Protein AF-A0AAE0EXS0-F1 (afdb_monomer)

Organism: NCBI:txid36881

pLDDT: mean 72.07, std 22.0, range [27.58, 97.06]

Sequence (338 aa):
TSVGGHVWQKWMKERCGPLKAYHGGTPQKLECPGVDWPQEPYLRIHRGGSSQTADEDVVVALSKLIGTRTVAFVGDSVTNQLYMSLFMALYRSNHLLMELADHQLQLSPLLANDTTHAVKRLKALRSGSEVESLTPCCPIITADGGILMFIGSMKYNASKWDQFLAKQPFDVLVVNYGLHYERDVNYQLLMGSLIHKLDSHVTNHSGRLAIVRETTAQHFYTFDLSGDYEKRVKLDFDHKTCACVELGNATVHNTRNCALNEVLDQAMAVQLWPVYRMTANRYNLHCGRKVGKQSKQVGCDCSHWCYIPTFWDVWFVGLRRAIMSAEARLPTSKGLLA

Radius of gyration: 22.66 Å; Cα contacts (8 Å, |Δi|>4): 444; chains: 1; bounding box: 48×49×82 Å

Nearest PDB structures (foldseek):
  6aqy-assembly1_A  TM=4.770E-01  e=1.447E-01  Naegleria fowleri
  6el3-assembly3_B  TM=4.265E-01  e=2.206E-01  Ar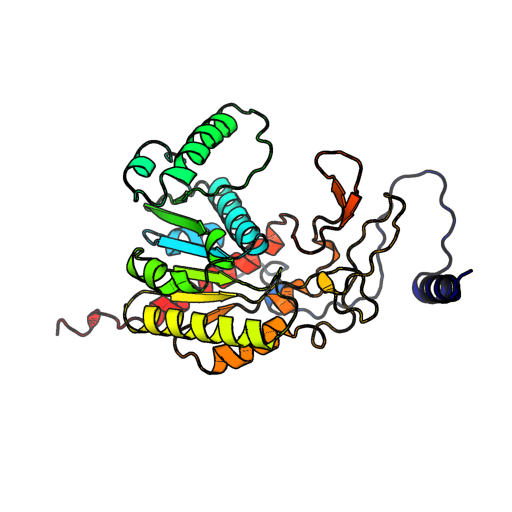abidopsis thaliana
  8f25-assembly1_A  TM=5.246E-01  e=9.937E-01  Aquifex aeolicus
  1c2y-assembly1_A  TM=4.413E-01  e=5.780E-01  Spinacia oleracea
  2v6g-assembly1_A  TM=4.530E-01  e=2.765E+00  Digitalis lanata

Foldseek 3Di:
DDPVVVVVVVVCCVPVNDDDDDDDDDDDDPDDPDDPDPPDPLQVPPPDDPDDPDPPQLLVLLLVLLQQFEEEQEEAVQSLVLLVLSVVSCVVVVFFDLPQQPVQVPPDPVCVVLVVVVNVQSVCVVVVHPDDDPRRQGWTQTNNGGIYGYHHPVLVPLVCLVVVLVPDDHLEYEYEYDLPDDDFPVLLVSLLSVLVSQLCSPVVDANHAAEYEAQAQFFADAPQLLNRPVRHPPPPPPLPDFFGHARDDLVPNRNSVVSNVVSCVVGDGYHYHYRHVVRRRPQVQFPGWDQDPVRPDTDTDRRHGDNDSSSSSSVSVSVSVSSVVSVVPGPPPVPVPD

Solvent-accessible surface area (backbone atoms only — not comparable to full-atom values): 20232 Å² total; per-residue (Å²): 136,71,76,68,60,58,56,55,53,49,55,47,44,75,74,72,46,82,82,73,86,80,78,89,77,82,91,73,82,87,76,80,87,82,77,81,70,80,82,52,79,86,64,56,83,80,66,84,74,99,81,70,78,84,75,63,54,61,57,60,53,36,51,60,73,40,22,71,37,34,38,37,38,36,13,48,72,60,49,46,48,52,54,50,50,51,51,54,48,30,51,76,68,70,42,47,47,83,76,62,68,76,66,59,80,72,59,53,83,88,43,54,79,44,42,62,59,38,51,61,45,54,54,34,60,75,69,72,47,88,72,86,74,93,72,73,65,37,73,42,42,34,68,62,63,7,35,41,35,49,41,60,70,55,73,80,37,76,88,47,48,66,63,50,62,74,75,46,89,56,33,31,38,42,34,34,78,50,95,88,62,92,63,60,71,68,50,35,53,50,48,40,55,48,49,54,53,44,24,52,52,29,72,77,31,86,84,37,40,34,32,43,37,46,50,65,46,37,11,27,51,29,95,82,29,46,5,42,75,88,60,34,61,84,68,89,56,69,79,76,75,57,68,42,34,75,43,68,58,67,85,80,51,43,63,68,51,51,43,48,49,68,44,47,76,76,48,89,64,51,39,78,41,86,42,28,76,78,36,37,85,40,33,86,48,33,58,22,65,37,80,41,100,75,80,78,53,63,45,66,34,32,67,44,70,52,95,45,69,80,67,50,49,59,51,48,49,51,55,40,50,57,53,53,60,49,59,73,69,52,81,70,74,85,73,80,83,120

Structure (mmCIF, N/CA/C/O backbone):
data_AF-A0AAE0EXS0-F1
#
_entry.id   AF-A0AAE0EXS0-F1
#
loop_
_atom_site.group_PDB
_atom_site.id
_atom_site.type_symbol
_atom_site.label_atom_id
_atom_site.label_alt_id
_atom_site.label_comp_id
_atom_site.label_asym_id
_atom_site.label_entity_id
_atom_site.label_seq_id
_atom_site.pdbx_PDB_ins_code
_atom_site.Cartn_x
_atom_site.Cartn_y
_atom_site.Cartn_z
_atom_site.occupancy
_atom_site.B_iso_or_equiv
_atom_site.auth_seq_id
_atom_site.auth_comp_id
_atom_site.auth_asym_id
_atom_site.auth_atom_id
_atom_site.pdbx_PDB_model_num
ATOM 1 N N . THR A 1 1 ? 24.019 3.661 -36.610 1.00 35.16 1 THR A N 1
ATOM 2 C CA . THR A 1 1 ? 22.870 2.860 -37.090 1.00 35.16 1 THR A CA 1
ATOM 3 C C . THR A 1 1 ? 22.984 1.459 -36.508 1.00 35.16 1 THR A C 1
ATOM 5 O O . THR A 1 1 ? 24.085 0.967 -36.321 1.00 35.16 1 THR A O 1
ATOM 8 N N . SER A 1 2 ? 21.875 0.919 -36.010 1.00 34.84 2 SER A N 1
ATOM 9 C CA . SER A 1 2 ? 21.793 0.166 -34.748 1.00 34.84 2 SER A CA 1
ATOM 10 C C . SER A 1 2 ? 22.063 -1.344 -34.825 1.00 34.84 2 SER A C 1
ATOM 12 O O . SER A 1 2 ? 21.317 -2.069 -35.477 1.00 34.84 2 SER A O 1
ATOM 14 N N . VAL A 1 3 ? 22.999 -1.829 -34.002 1.00 34.38 3 VAL A N 1
ATOM 15 C CA . VAL A 1 3 ? 23.188 -3.263 -33.693 1.00 34.38 3 VAL A CA 1
ATOM 16 C C . VAL A 1 3 ? 22.031 -3.817 -32.832 1.00 34.38 3 VAL A C 1
ATOM 18 O O . VAL A 1 3 ? 21.689 -4.992 -32.924 1.00 34.38 3 VAL A O 1
ATOM 21 N N . GLY A 1 4 ? 21.341 -2.961 -32.062 1.00 29.84 4 GLY A N 1
ATOM 22 C CA . GLY A 1 4 ? 20.228 -3.360 -31.182 1.00 29.84 4 GLY A CA 1
ATOM 23 C C . GLY A 1 4 ? 18.914 -3.728 -31.891 1.00 29.84 4 GLY A C 1
ATOM 24 O O . GLY A 1 4 ? 18.138 -4.521 -31.364 1.00 29.84 4 GLY A O 1
ATOM 25 N N . GLY A 1 5 ? 18.675 -3.221 -33.106 1.00 30.34 5 GLY A N 1
ATOM 26 C CA . GLY A 1 5 ? 17.448 -3.517 -33.861 1.00 30.34 5 GLY A CA 1
ATOM 27 C C . GLY A 1 5 ? 17.392 -4.953 -34.398 1.00 30.34 5 GLY A C 1
ATOM 28 O O . GLY A 1 5 ? 16.320 -5.553 -34.458 1.00 30.34 5 GLY A O 1
ATOM 29 N N . HIS A 1 6 ? 18.546 -5.540 -34.734 1.00 38.28 6 HIS A N 1
ATOM 30 C CA . HIS A 1 6 ? 18.617 -6.898 -35.283 1.00 38.28 6 HIS A CA 1
ATOM 31 C C . HIS A 1 6 ? 18.459 -7.994 -34.225 1.00 38.28 6 HIS A C 1
ATOM 33 O O . HIS A 1 6 ? 17.899 -9.045 -34.531 1.00 38.28 6 HIS A O 1
ATOM 39 N N . VAL A 1 7 ? 18.869 -7.748 -32.976 1.00 41.91 7 VAL A N 1
ATOM 40 C CA . VAL A 1 7 ? 18.693 -8.715 -31.877 1.00 41.91 7 VAL A CA 1
ATOM 41 C C . VAL A 1 7 ? 17.215 -8.841 -31.493 1.00 41.91 7 VAL A C 1
ATOM 43 O O . VAL A 1 7 ? 16.712 -9.953 -31.350 1.00 41.91 7 VAL A O 1
ATOM 46 N N . TRP A 1 8 ? 16.489 -7.719 -31.429 1.00 38.53 8 TRP A N 1
ATOM 47 C CA . TRP A 1 8 ? 15.053 -7.709 -31.126 1.00 38.53 8 TRP A CA 1
ATOM 48 C C . TRP A 1 8 ? 14.212 -8.369 -32.233 1.00 38.53 8 TRP A C 1
ATOM 50 O O . TRP A 1 8 ? 13.340 -9.191 -31.952 1.00 38.53 8 TRP A O 1
ATOM 60 N N . GLN A 1 9 ? 14.514 -8.080 -33.505 1.00 40.75 9 GLN A N 1
ATOM 61 C CA . GLN A 1 9 ? 13.826 -8.704 -34.643 1.00 40.75 9 GLN A CA 1
ATOM 62 C C . GLN A 1 9 ? 14.087 -10.213 -34.733 1.00 40.75 9 GLN A C 1
ATOM 64 O O . GLN A 1 9 ? 13.173 -10.967 -35.066 1.00 40.75 9 GLN A O 1
ATOM 69 N N . LYS A 1 10 ? 15.307 -10.665 -34.410 1.00 45.00 10 LYS A N 1
ATOM 70 C CA . LYS A 1 10 ? 15.656 -12.091 -34.361 1.00 45.00 10 LYS A CA 1
ATOM 71 C C . LYS A 1 10 ? 14.908 -12.811 -33.232 1.00 45.00 10 LYS A C 1
ATOM 73 O O . LYS A 1 10 ? 14.281 -13.834 -33.491 1.00 45.00 10 LYS A O 1
ATOM 78 N N . TRP A 1 11 ? 14.867 -12.218 -32.035 1.00 51.81 11 TRP A N 1
ATOM 79 C CA . TRP A 1 11 ? 14.145 -12.758 -30.875 1.00 51.81 11 TRP A CA 1
ATOM 80 C C . TRP A 1 11 ? 12.630 -12.898 -31.127 1.00 51.81 11 TRP A C 1
ATOM 82 O O . TRP A 1 11 ? 12.049 -13.944 -30.843 1.00 51.81 11 TRP A O 1
ATOM 92 N N . MET A 1 12 ? 11.999 -11.893 -31.751 1.00 39.38 12 MET A N 1
ATOM 93 C CA . MET A 1 12 ? 10.575 -11.940 -32.129 1.00 39.38 12 MET A CA 1
ATOM 94 C C . MET A 1 12 ? 10.276 -13.018 -33.185 1.00 39.38 12 MET A C 1
ATOM 96 O O . MET A 1 12 ? 9.261 -13.707 -33.098 1.00 39.38 12 MET A O 1
ATOM 100 N N . LYS A 1 13 ? 11.159 -13.190 -34.177 1.00 41.78 13 LYS A N 1
ATOM 101 C CA . LYS A 1 13 ? 10.966 -14.141 -35.285 1.00 41.78 13 LYS A CA 1
ATOM 102 C C . LYS A 1 13 ? 11.128 -15.601 -34.846 1.00 41.78 13 LYS A C 1
ATOM 104 O O . LYS A 1 13 ? 10.460 -16.470 -35.399 1.00 41.78 13 LYS A O 1
ATOM 109 N N . GLU A 1 14 ? 11.986 -15.857 -33.858 1.00 46.66 14 GLU A N 1
ATOM 110 C CA . GLU A 1 14 ? 12.269 -17.198 -33.328 1.00 46.66 14 GLU A CA 1
ATOM 111 C C . GLU A 1 14 ? 11.195 -17.707 -32.354 1.00 46.66 14 GLU A C 1
ATOM 113 O O . GLU A 1 14 ? 10.962 -18.912 -32.303 1.00 46.66 14 GLU A O 1
ATOM 118 N N . ARG A 1 15 ? 10.510 -16.822 -31.610 1.00 44.00 15 ARG A N 1
ATOM 119 C CA . ARG A 1 15 ? 9.493 -17.231 -30.618 1.00 44.00 15 ARG A CA 1
ATOM 120 C C . ARG A 1 15 ? 8.040 -17.042 -31.039 1.00 44.00 15 ARG A C 1
ATOM 122 O O . ARG A 1 15 ? 7.189 -17.779 -30.553 1.00 44.00 15 ARG A O 1
ATOM 129 N N . CYS A 1 16 ? 7.750 -16.096 -31.930 1.00 36.62 16 CYS A N 1
ATOM 130 C CA . CYS A 1 16 ? 6.368 -15.749 -32.286 1.00 36.62 16 CYS A CA 1
ATOM 131 C C . CYS A 1 16 ? 5.990 -16.127 -33.730 1.00 36.62 16 CYS A C 1
ATOM 133 O O . CYS A 1 16 ? 4.860 -15.885 -34.149 1.00 36.62 16 CYS A O 1
ATOM 135 N N . GLY A 1 17 ? 6.915 -16.725 -34.493 1.00 37.75 17 GLY A N 1
ATOM 136 C CA . GLY A 1 17 ? 6.735 -17.014 -35.919 1.00 37.75 17 GLY A CA 1
ATOM 137 C C . GLY A 1 17 ? 6.720 -15.750 -36.800 1.00 37.75 17 GLY A C 1
ATOM 138 O O . GLY A 1 17 ? 6.735 -14.623 -36.299 1.00 37.75 17 GLY A O 1
ATOM 139 N N . PRO A 1 18 ? 6.741 -15.891 -38.141 1.00 35.59 18 PRO A N 1
ATOM 140 C CA . PRO A 1 18 ? 6.731 -14.744 -39.042 1.00 35.59 18 PRO A CA 1
ATOM 141 C C . PRO A 1 18 ? 5.404 -13.978 -38.940 1.00 35.59 18 PRO A C 1
ATOM 143 O O . PRO A 1 18 ? 4.336 -14.526 -39.211 1.00 35.59 18 PRO A O 1
ATOM 146 N N . LEU A 1 19 ? 5.484 -12.686 -38.606 1.00 35.03 19 LEU A N 1
ATOM 147 C CA . LEU A 1 19 ? 4.365 -11.748 -38.696 1.00 35.03 19 LEU A CA 1
ATOM 148 C C . LEU A 1 19 ? 3.861 -11.708 -40.145 1.00 35.03 19 LEU A C 1
ATOM 150 O O . LEU A 1 19 ? 4.506 -11.127 -41.020 1.00 35.03 19 LEU A O 1
ATOM 154 N N . LYS A 1 20 ? 2.701 -12.314 -40.414 1.00 31.86 20 LYS A N 1
ATOM 155 C CA . LYS A 1 20 ? 1.955 -12.019 -41.639 1.00 31.86 20 LYS A CA 1
ATOM 156 C C . LYS A 1 20 ? 1.461 -10.579 -41.538 1.00 31.86 20 LYS A C 1
ATOM 158 O O . LYS A 1 20 ? 0.762 -10.233 -40.589 1.00 31.86 20 LYS A O 1
ATOM 163 N N . ALA A 1 21 ? 1.827 -9.746 -42.509 1.00 32.12 21 ALA A N 1
ATOM 164 C CA . ALA A 1 21 ? 1.235 -8.426 -42.669 1.00 32.12 21 ALA A CA 1
ATOM 165 C C . ALA A 1 21 ? -0.284 -8.591 -42.836 1.00 32.12 21 ALA A C 1
ATOM 167 O O . ALA A 1 21 ? -0.733 -9.237 -43.781 1.00 32.12 21 ALA A O 1
ATOM 168 N N . TYR A 1 22 ? -1.062 -8.059 -41.892 1.00 29.53 22 TYR A N 1
ATOM 169 C CA . TYR A 1 22 ? -2.519 -8.143 -41.912 1.00 29.53 22 TYR A CA 1
ATOM 170 C C . TYR A 1 22 ? -3.114 -6.802 -42.341 1.00 29.53 22 TYR A C 1
ATOM 172 O O . TYR A 1 22 ? -3.026 -5.802 -41.629 1.00 29.53 22 TYR A O 1
ATOM 180 N N . HIS A 1 23 ? -3.733 -6.810 -43.519 1.00 32.12 23 HIS A N 1
ATOM 181 C CA . HIS A 1 23 ? -4.700 -5.813 -43.958 1.00 32.12 23 HIS A CA 1
ATOM 182 C C . HIS A 1 23 ? -6.102 -6.281 -43.546 1.00 32.12 23 HIS A C 1
ATOM 184 O O . HIS A 1 23 ? -6.502 -7.376 -43.919 1.00 32.12 23 HIS A O 1
ATOM 190 N N . GLY A 1 24 ? -6.831 -5.435 -42.809 1.00 36.09 24 GLY A N 1
ATOM 191 C CA . GLY A 1 24 ? -8.299 -5.407 -42.736 1.00 36.09 24 GLY A CA 1
ATOM 192 C C . GLY A 1 24 ? -9.026 -6.661 -42.228 1.00 36.09 24 GLY A C 1
ATOM 193 O O . GLY A 1 24 ? -9.262 -7.598 -42.979 1.00 36.09 24 GLY A O 1
ATOM 194 N N . GLY A 1 25 ? -9.512 -6.620 -40.984 1.00 32.62 25 GLY A N 1
ATOM 195 C CA . GLY A 1 25 ? -10.521 -7.558 -40.473 1.00 32.62 25 GLY A CA 1
ATOM 196 C C . GLY A 1 25 ? -10.401 -7.793 -38.968 1.00 32.62 25 GLY A C 1
ATOM 197 O O . GLY A 1 25 ? -9.297 -7.952 -38.468 1.00 32.62 25 GLY A O 1
ATOM 198 N N . THR A 1 26 ? -11.541 -7.756 -38.272 1.00 32.66 26 THR A N 1
ATOM 199 C CA . THR A 1 26 ? -11.813 -7.956 -36.827 1.00 32.66 26 THR A CA 1
ATOM 200 C C . THR A 1 26 ? -10.738 -8.675 -35.987 1.00 32.66 26 THR A C 1
ATOM 202 O O . THR A 1 26 ? -10.224 -9.706 -36.418 1.00 32.66 26 THR A O 1
ATOM 205 N N . PRO A 1 27 ? -10.455 -8.217 -34.746 1.00 31.72 27 PRO A N 1
ATOM 206 C CA . PRO A 1 27 ? -9.400 -8.795 -33.921 1.00 31.72 27 PRO A CA 1
ATOM 207 C C . PRO A 1 27 ? -9.773 -10.216 -33.487 1.00 31.72 27 PRO A C 1
ATOM 209 O O . PRO A 1 27 ? -10.635 -10.414 -32.631 1.00 31.72 27 PRO A O 1
ATOM 212 N N . GLN A 1 28 ? -9.107 -11.215 -34.067 1.00 31.33 28 GLN A N 1
ATOM 213 C CA . GLN A 1 28 ? -9.069 -12.548 -33.483 1.00 31.33 28 GLN A CA 1
ATOM 214 C C . GLN A 1 28 ? -8.146 -12.536 -32.263 1.00 31.33 28 GLN A C 1
ATOM 216 O O . GLN A 1 28 ? -7.050 -11.976 -32.271 1.00 31.33 28 GLN A O 1
ATOM 221 N N . LYS A 1 29 ? -8.647 -13.152 -31.196 1.00 31.25 29 LYS A N 1
ATOM 222 C CA . LYS A 1 29 ? -7.976 -13.386 -29.923 1.00 31.25 29 LYS A CA 1
ATOM 223 C C . LYS A 1 29 ? -6.644 -14.104 -30.187 1.00 31.25 29 LYS A C 1
ATOM 225 O O . LYS A 1 29 ? -6.641 -15.217 -30.701 1.00 31.25 29 LYS A O 1
ATOM 230 N N . LEU A 1 30 ? -5.523 -13.462 -29.856 1.00 27.61 30 LEU A N 1
ATOM 231 C CA . LEU A 1 30 ? -4.214 -14.116 -29.806 1.00 27.61 30 LEU A CA 1
ATOM 232 C C . LEU A 1 30 ? -4.228 -15.086 -28.621 1.00 27.61 30 LEU A C 1
ATOM 234 O O . LEU A 1 30 ? -4.078 -14.679 -27.471 1.00 27.61 30 LEU A O 1
ATOM 238 N N . GLU A 1 31 ? -4.473 -16.361 -28.896 1.00 27.86 31 GLU A N 1
ATOM 239 C CA . GLU A 1 31 ? -4.239 -17.432 -27.935 1.00 27.86 31 GLU A CA 1
ATOM 240 C C . GLU A 1 31 ? -2.778 -17.863 -28.070 1.00 27.86 31 GLU A C 1
ATOM 242 O O . GLU A 1 31 ? -2.357 -18.301 -29.137 1.00 27.86 31 GLU A O 1
ATOM 247 N N . CYS A 1 32 ? -1.994 -17.694 -27.002 1.00 29.19 32 CYS A N 1
ATOM 248 C CA . CYS A 1 32 ? -0.676 -18.310 -26.868 1.00 29.19 32 CYS A CA 1
ATOM 249 C C . CYS A 1 32 ? -0.880 -19.739 -26.336 1.00 29.19 32 CYS A C 1
ATOM 251 O O . CYS A 1 32 ? -1.197 -19.886 -25.151 1.00 29.19 32 CYS A O 1
ATOM 253 N N . PRO A 1 33 ? -0.722 -20.796 -27.151 1.00 27.58 33 PRO A N 1
ATOM 254 C CA . PRO A 1 33 ? -0.828 -22.160 -26.664 1.00 27.58 33 PRO A CA 1
ATOM 255 C C . PRO A 1 33 ? 0.512 -22.558 -26.033 1.00 27.58 33 PRO A C 1
ATOM 257 O O . PRO A 1 33 ? 1.536 -22.556 -26.713 1.00 27.58 33 PRO A O 1
ATOM 260 N N . GLY A 1 34 ? 0.516 -22.885 -24.735 1.00 28.95 34 GLY A N 1
ATOM 261 C CA . GLY A 1 34 ? 1.668 -23.537 -24.091 1.00 28.95 34 GLY A CA 1
ATOM 262 C C . GLY A 1 34 ? 2.183 -22.954 -22.773 1.00 28.95 34 GLY A C 1
ATOM 263 O O . GLY A 1 34 ? 3.234 -23.392 -22.318 1.00 28.95 34 GLY A O 1
ATOM 264 N N . VAL A 1 35 ? 1.488 -22.008 -22.130 1.00 28.80 35 VAL A N 1
ATOM 265 C CA . VAL A 1 35 ? 1.802 -21.646 -20.735 1.00 28.80 35 VAL A CA 1
ATOM 266 C C . VAL A 1 35 ? 0.887 -22.439 -19.810 1.00 28.80 35 VAL A C 1
ATOM 268 O O . VAL A 1 35 ? -0.246 -22.035 -19.545 1.00 28.80 35 VAL A O 1
ATOM 271 N N . ASP A 1 36 ? 1.385 -23.573 -19.320 1.00 27.94 36 ASP A N 1
ATOM 272 C CA . ASP A 1 36 ? 0.832 -24.190 -18.120 1.00 27.94 36 ASP A CA 1
ATOM 273 C C . ASP A 1 36 ? 1.090 -23.240 -16.950 1.00 27.94 36 ASP A C 1
ATOM 275 O O . ASP A 1 36 ? 2.209 -23.078 -16.462 1.00 27.94 36 ASP A O 1
ATOM 279 N N . TRP A 1 37 ? 0.032 -22.543 -16.544 1.00 33.09 37 TRP A N 1
ATOM 280 C CA . TRP A 1 37 ? 0.036 -21.671 -15.383 1.00 33.09 37 TRP A CA 1
ATOM 281 C C . TRP A 1 37 ? 0.420 -22.499 -14.151 1.00 33.09 37 TRP A C 1
ATOM 283 O O . TRP A 1 37 ? -0.300 -23.456 -13.841 1.00 33.09 37 TRP A O 1
ATOM 293 N N . PRO A 1 38 ? 1.476 -22.147 -13.392 1.00 30.70 38 PRO A N 1
ATOM 294 C CA . PRO A 1 38 ? 1.608 -22.681 -12.050 1.00 30.70 38 PRO A CA 1
ATOM 295 C C . PRO A 1 38 ? 0.341 -22.267 -11.305 1.00 30.70 38 PRO A C 1
ATOM 297 O O . PRO A 1 38 ? 0.030 -21.081 -11.177 1.00 30.70 38 PRO A O 1
ATOM 300 N N . GLN A 1 39 ? -0.455 -23.255 -10.905 1.00 34.31 39 GLN A N 1
ATOM 301 C CA . GLN A 1 39 ? -1.683 -23.011 -10.172 1.00 34.31 39 GLN A CA 1
ATOM 302 C C . GLN A 1 39 ? -1.315 -22.484 -8.786 1.00 34.31 39 GLN A C 1
ATOM 304 O O . GLN A 1 39 ? -1.130 -23.251 -7.846 1.00 34.31 39 GLN A O 1
ATOM 309 N N . GLU A 1 40 ? -1.162 -21.165 -8.673 1.00 41.47 40 GLU A N 1
ATOM 310 C CA . GLU A 1 40 ? -0.934 -20.521 -7.390 1.00 41.47 40 GLU A CA 1
ATOM 311 C C . GLU A 1 40 ? -2.149 -20.763 -6.478 1.00 41.47 40 GLU A C 1
ATOM 313 O O . GLU A 1 40 ? -3.287 -20.479 -6.878 1.00 41.47 40 GLU A O 1
ATOM 318 N N . PRO A 1 41 ? -1.941 -21.231 -5.232 1.00 44.56 41 PRO A N 1
ATOM 319 C CA . PRO A 1 41 ? -3.021 -21.463 -4.270 1.00 44.56 41 PRO A CA 1
ATOM 320 C C . PRO A 1 41 ? -3.904 -20.229 -4.027 1.00 44.56 41 PRO A C 1
ATOM 322 O O . PRO A 1 41 ? -5.080 -20.365 -3.706 1.00 44.56 41 PRO A O 1
ATOM 325 N N . TYR A 1 42 ? -3.359 -19.023 -4.225 1.00 38.81 42 TYR A N 1
ATOM 326 C CA . TYR A 1 42 ? -4.046 -17.752 -3.984 1.00 38.81 42 TYR A CA 1
ATOM 327 C C . TYR A 1 42 ? -5.168 -17.434 -4.984 1.00 38.81 42 TYR A C 1
ATOM 329 O O . TYR A 1 42 ? -6.075 -16.683 -4.642 1.00 38.81 42 TYR A O 1
ATOM 337 N N . LEU A 1 43 ? -5.149 -18.012 -6.192 1.00 40.44 43 LEU A N 1
ATOM 338 C CA . LEU A 1 43 ? -6.144 -17.734 -7.242 1.00 40.44 43 LEU A CA 1
ATOM 339 C C . LEU A 1 43 ? -7.149 -18.871 -7.463 1.00 40.44 43 LEU A C 1
ATOM 341 O O . LEU A 1 43 ? -8.139 -18.677 -8.171 1.00 40.44 43 LEU A O 1
ATOM 345 N N . ARG A 1 44 ? -6.952 -20.036 -6.827 1.00 42.66 44 ARG A N 1
ATOM 346 C CA . ARG A 1 44 ? -7.943 -21.128 -6.848 1.00 42.66 44 ARG A CA 1
ATOM 347 C C . ARG A 1 44 ? -9.242 -20.793 -6.112 1.00 42.66 44 ARG A C 1
ATOM 349 O O . ARG A 1 44 ? -10.221 -21.496 -6.316 1.00 42.66 44 ARG A O 1
ATOM 356 N N . ILE A 1 45 ? -9.283 -19.713 -5.329 1.00 46.75 45 ILE A N 1
ATOM 357 C CA . ILE A 1 45 ? -10.461 -19.339 -4.530 1.00 46.75 45 ILE A CA 1
ATOM 358 C C . ILE A 1 45 ? -11.686 -19.002 -5.412 1.00 46.75 45 ILE A C 1
ATOM 360 O O . ILE A 1 45 ? -12.813 -19.107 -4.948 1.00 46.75 45 ILE A O 1
ATOM 364 N N . HIS A 1 46 ? -11.521 -18.699 -6.709 1.00 41.78 46 HIS A N 1
ATOM 365 C CA . HIS A 1 46 ? -12.653 -18.256 -7.546 1.00 41.78 46 HIS A CA 1
ATOM 366 C C . HIS A 1 46 ? -12.865 -19.007 -8.865 1.00 41.78 46 HIS A C 1
ATOM 368 O O . HIS A 1 46 ? -13.691 -18.592 -9.677 1.00 41.78 46 HIS A O 1
ATOM 374 N N . ARG A 1 47 ? -12.161 -20.117 -9.117 1.00 40.28 47 ARG A N 1
ATOM 375 C CA . ARG A 1 47 ? -12.370 -20.903 -10.346 1.00 40.28 47 ARG A CA 1
ATOM 376 C C . ARG A 1 47 ? -12.547 -22.387 -10.048 1.00 40.28 47 ARG A C 1
ATOM 378 O O . ARG A 1 47 ? -11.608 -23.161 -10.167 1.00 40.28 47 ARG A O 1
ATOM 385 N N . GLY A 1 48 ? -13.788 -22.764 -9.755 1.00 39.16 48 GLY A N 1
ATOM 386 C CA . GLY A 1 48 ? -14.268 -24.138 -9.900 1.00 39.16 48 GLY A CA 1
ATOM 387 C C . GLY A 1 48 ? -14.392 -24.899 -8.588 1.00 39.16 48 GLY A C 1
ATOM 388 O O . GLY A 1 48 ? -13.409 -25.383 -8.043 1.00 39.16 48 GLY A O 1
ATOM 389 N N . GLY A 1 49 ? -15.630 -25.055 -8.124 1.00 35.72 49 GLY A N 1
ATOM 390 C CA . GLY A 1 49 ? -15.953 -25.931 -7.005 1.00 35.72 49 GLY A CA 1
ATOM 391 C C . GLY A 1 49 ? -17.227 -25.495 -6.303 1.00 35.72 49 GLY A C 1
ATOM 392 O O . GLY A 1 49 ? -17.183 -24.775 -5.314 1.00 35.72 49 GLY A O 1
ATOM 393 N N . SER A 1 50 ? -18.373 -25.932 -6.817 1.00 42.44 50 SER A N 1
ATOM 394 C CA . SER A 1 50 ? -19.640 -25.918 -6.091 1.00 42.44 50 SER A CA 1
ATOM 395 C C . SER A 1 50 ? -19.514 -26.786 -4.834 1.00 42.44 50 SER A C 1
ATOM 397 O O . SER A 1 50 ? -19.709 -27.994 -4.915 1.00 42.44 50 SER A O 1
ATOM 399 N N . SER A 1 51 ? -19.107 -26.194 -3.712 1.00 49.16 51 SER A N 1
ATOM 400 C CA . SER A 1 51 ? -19.314 -26.661 -2.331 1.00 49.16 51 SER A CA 1
ATOM 401 C C . SER A 1 51 ? -18.226 -26.070 -1.437 1.00 49.16 51 SER A C 1
ATOM 403 O O . SER A 1 51 ? -17.225 -26.722 -1.155 1.00 49.16 51 SER A O 1
ATOM 405 N N . GLN A 1 52 ? -18.450 -24.856 -0.952 1.00 36.34 52 GLN A N 1
ATOM 406 C CA . GLN A 1 52 ? -18.043 -24.431 0.384 1.00 36.34 52 GLN A CA 1
ATOM 407 C C . GLN A 1 52 ? -18.907 -23.215 0.726 1.00 36.34 52 GLN A C 1
ATOM 409 O O . GLN A 1 52 ? -19.192 -22.392 -0.138 1.00 36.34 52 GLN A O 1
ATOM 414 N N . THR A 1 53 ? -19.453 -23.232 1.938 1.00 37.03 53 THR A N 1
ATOM 415 C CA . THR A 1 53 ? -20.334 -22.236 2.569 1.00 37.03 53 THR A CA 1
ATOM 416 C C . THR A 1 53 ? -20.200 -20.842 1.973 1.00 37.03 53 THR A C 1
ATOM 418 O O . THR A 1 53 ? -19.075 -20.363 1.916 1.00 37.03 53 THR A O 1
ATOM 421 N N . ALA A 1 54 ? -21.323 -20.231 1.566 1.00 38.56 54 ALA A N 1
ATOM 422 C CA . ALA A 1 54 ? -21.419 -18.884 0.999 1.00 38.56 54 ALA A CA 1
ATOM 423 C C . ALA A 1 54 ? -20.296 -17.975 1.516 1.00 38.56 54 ALA A C 1
ATOM 425 O O . ALA A 1 54 ? -20.379 -17.474 2.638 1.00 38.56 54 ALA A O 1
ATOM 426 N N . ASP A 1 55 ? -19.227 -17.858 0.723 1.00 50.62 55 ASP A N 1
ATOM 427 C CA . ASP A 1 55 ? -18.106 -16.982 1.022 1.00 50.62 55 ASP A CA 1
ATOM 428 C C . ASP A 1 55 ? -18.718 -15.589 0.980 1.00 50.62 55 ASP A C 1
ATOM 430 O O . ASP A 1 55 ? -19.086 -15.084 -0.084 1.00 50.62 55 ASP A O 1
ATOM 434 N N . GLU A 1 56 ? -18.984 -15.048 2.166 1.00 62.25 56 GLU A N 1
ATOM 435 C CA . GLU A 1 56 ? -19.458 -13.688 2.319 1.00 62.25 56 GLU A CA 1
ATOM 436 C C . GLU A 1 56 ? -18.558 -12.808 1.458 1.00 62.25 56 GLU A C 1
ATOM 438 O O . GLU A 1 56 ? -17.331 -12.909 1.555 1.00 62.25 56 GLU A O 1
ATOM 443 N N . ASP A 1 57 ? -19.173 -12.004 0.585 1.00 84.94 57 ASP A N 1
ATOM 444 C CA . ASP A 1 57 ? -18.453 -11.084 -0.288 1.00 84.94 57 ASP A CA 1
ATOM 445 C C . ASP A 1 57 ? -17.361 -10.397 0.543 1.00 84.94 57 ASP A C 1
ATOM 447 O O . ASP A 1 57 ? -17.637 -9.818 1.600 1.00 84.94 57 ASP A O 1
ATOM 451 N N . VAL A 1 58 ? -16.101 -10.536 0.111 1.00 88.88 58 VAL A N 1
ATOM 452 C CA . VAL A 1 58 ? -14.935 -10.081 0.879 1.00 88.88 58 VAL A CA 1
ATOM 453 C C . VAL A 1 58 ? -15.078 -8.619 1.290 1.00 88.88 58 VAL A C 1
ATOM 455 O O . VAL A 1 58 ? -14.606 -8.235 2.359 1.00 88.88 58 VAL A O 1
ATOM 458 N N . VAL A 1 59 ? -15.762 -7.817 0.475 1.00 88.25 59 VAL A N 1
ATOM 459 C CA . VAL A 1 59 ? -16.035 -6.405 0.720 1.00 88.25 59 VAL A CA 1
ATOM 460 C C . VAL A 1 59 ? -17.020 -6.229 1.871 1.00 88.25 59 VAL A C 1
ATOM 462 O O . VAL A 1 59 ? -16.796 -5.380 2.730 1.00 88.25 59 VAL A O 1
ATOM 465 N N . VAL A 1 60 ? -18.068 -7.050 1.934 1.00 88.88 60 VAL A N 1
ATOM 466 C CA . VAL A 1 60 ? -19.057 -7.054 3.023 1.00 88.88 60 VAL A CA 1
ATOM 467 C C . VAL A 1 60 ? -18.395 -7.496 4.325 1.00 88.88 60 VAL A C 1
ATOM 469 O O . VAL A 1 60 ? -18.492 -6.805 5.341 1.00 88.88 60 VAL A O 1
ATOM 472 N N . ALA A 1 61 ? -17.643 -8.597 4.287 1.00 90.38 61 ALA A N 1
ATOM 473 C CA . ALA A 1 61 ? -16.923 -9.095 5.454 1.00 90.38 61 ALA A CA 1
ATOM 474 C C . ALA A 1 61 ? -15.879 -8.079 5.952 1.00 90.38 61 ALA A C 1
ATOM 476 O O . ALA A 1 61 ? -15.735 -7.859 7.155 1.00 90.38 61 ALA A O 1
ATOM 477 N N . LEU A 1 62 ? -15.159 -7.430 5.032 1.00 90.25 62 LEU A N 1
ATOM 478 C CA . LEU A 1 62 ? -14.205 -6.377 5.363 1.00 90.25 62 LEU A CA 1
ATOM 479 C C . LEU A 1 62 ? -14.911 -5.124 5.892 1.00 90.25 62 LEU A C 1
ATOM 481 O O . LEU A 1 62 ? -14.412 -4.535 6.843 1.00 90.25 62 LEU A O 1
ATOM 485 N N . SER A 1 63 ? -16.072 -4.742 5.353 1.00 90.31 63 SER A N 1
ATOM 486 C CA . SER A 1 63 ? -16.870 -3.627 5.878 1.00 90.31 63 SER A CA 1
ATOM 487 C C . SER A 1 63 ? -17.240 -3.853 7.339 1.00 90.31 63 SER A C 1
ATOM 489 O O . SER A 1 63 ? -17.056 -2.952 8.150 1.00 90.31 63 SER A O 1
ATOM 491 N N . LYS A 1 64 ? -17.688 -5.064 7.694 1.00 90.75 64 LYS A N 1
ATOM 492 C CA . LYS A 1 64 ? -18.023 -5.427 9.080 1.00 90.75 64 LYS A CA 1
ATOM 493 C C . LYS A 1 64 ? -16.807 -5.393 10.007 1.00 90.75 64 LYS A C 1
ATOM 495 O O . LYS A 1 64 ? -16.911 -4.949 11.143 1.00 90.75 64 LYS A O 1
ATOM 500 N N . LEU A 1 65 ? -15.648 -5.846 9.519 1.00 89.81 65 LEU A N 1
ATOM 501 C CA . LEU A 1 65 ? -14.386 -5.813 10.271 1.00 89.81 65 LEU A CA 1
ATOM 502 C C . LEU A 1 65 ? -13.817 -4.405 10.425 1.00 89.81 65 LEU A C 1
ATOM 504 O O . LEU A 1 65 ? -13.170 -4.113 11.433 1.00 89.81 65 LEU A O 1
ATOM 508 N N . ILE A 1 66 ? -14.026 -3.547 9.425 1.00 90.25 66 ILE A N 1
ATOM 509 C CA . ILE A 1 66 ? -13.770 -2.117 9.554 1.00 90.25 66 ILE A CA 1
ATOM 510 C C . ILE A 1 66 ? -14.750 -1.563 10.583 1.00 90.25 66 ILE A C 1
ATOM 512 O O . ILE A 1 66 ? -14.300 -0.842 11.456 1.00 90.25 66 ILE A O 1
ATOM 516 N N . GLY A 1 67 ? -16.025 -1.962 10.573 1.00 87.00 67 GLY A N 1
ATOM 517 C CA . GLY A 1 67 ? -16.971 -1.718 11.664 1.00 87.00 67 GLY A CA 1
ATOM 518 C C . GLY A 1 67 ? -16.949 -0.259 12.105 1.00 87.00 67 GLY A C 1
ATOM 519 O O . GLY A 1 67 ? -17.142 0.612 11.269 1.00 87.00 67 GLY A O 1
ATOM 520 N N . THR A 1 68 ? -16.623 -0.016 13.380 1.00 85.31 68 THR A N 1
ATOM 521 C CA . THR A 1 68 ? -16.433 1.306 14.015 1.00 85.31 68 THR A CA 1
ATOM 522 C C . THR A 1 68 ? -14.970 1.784 14.047 1.00 85.31 68 THR A C 1
ATOM 524 O O . THR A 1 68 ? -14.635 2.713 14.779 1.00 85.31 68 THR A O 1
ATOM 527 N N . ARG A 1 69 ? -14.063 1.116 13.333 1.00 91.75 69 ARG A N 1
ATOM 528 C CA . ARG A 1 69 ? -12.617 1.368 13.374 1.00 91.75 69 ARG A CA 1
ATOM 529 C C . ARG A 1 69 ? -12.198 2.513 12.474 1.00 91.75 69 ARG A C 1
ATOM 531 O O . ARG A 1 69 ? -12.785 2.742 11.420 1.00 91.75 69 ARG A O 1
ATOM 538 N N . THR A 1 70 ? -11.086 3.143 12.827 1.00 91.94 70 THR A N 1
ATOM 539 C CA . THR A 1 70 ? -10.375 4.098 11.978 1.00 91.94 70 THR A CA 1
ATOM 540 C C . THR A 1 70 ? -9.198 3.416 11.280 1.00 91.94 70 THR A C 1
ATOM 542 O O . THR A 1 70 ? -8.214 3.028 11.912 1.00 91.94 70 THR A O 1
ATOM 545 N N . VAL A 1 71 ? -9.282 3.304 9.956 1.00 94.69 71 VAL A N 1
ATOM 546 C CA . VAL A 1 71 ? -8.278 2.706 9.073 1.00 94.69 71 VAL A CA 1
ATOM 547 C C . VAL A 1 71 ? -7.623 3.788 8.214 1.00 94.69 71 VAL A C 1
ATOM 549 O O . VAL A 1 71 ? -8.276 4.447 7.402 1.00 94.69 71 VAL A O 1
ATOM 552 N N . ALA A 1 72 ? -6.309 3.949 8.351 1.00 94.12 72 ALA A N 1
ATOM 553 C CA . ALA A 1 72 ? -5.524 4.910 7.583 1.00 94.12 72 ALA A CA 1
ATOM 554 C C . ALA A 1 72 ? -4.592 4.210 6.586 1.00 94.12 72 ALA A C 1
ATOM 556 O O . ALA A 1 72 ? -3.745 3.401 6.958 1.00 94.12 72 ALA A O 1
ATOM 557 N N . PHE A 1 73 ? -4.708 4.584 5.314 1.00 95.00 73 PHE A N 1
ATOM 558 C CA . PHE A 1 73 ? -3.799 4.220 4.234 1.00 95.00 73 PHE A CA 1
ATOM 559 C C . PHE A 1 73 ? -2.769 5.335 4.060 1.00 95.00 73 PHE A C 1
ATOM 561 O O . PHE A 1 73 ? -3.080 6.408 3.545 1.00 95.00 73 PHE A O 1
ATOM 568 N N . VAL A 1 74 ? -1.535 5.100 4.491 1.00 93.44 74 VAL A N 1
ATOM 569 C CA . VAL A 1 74 ? -0.468 6.104 4.489 1.00 93.44 74 VAL A CA 1
ATOM 570 C C . VAL A 1 74 ? 0.583 5.720 3.458 1.00 93.44 74 VAL A C 1
ATOM 572 O O . VAL A 1 74 ? 1.265 4.709 3.607 1.00 93.44 74 VAL A O 1
ATOM 575 N N . GLY A 1 75 ? 0.735 6.504 2.391 1.00 92.25 75 GLY A N 1
ATOM 576 C CA . GLY A 1 75 ? 1.678 6.102 1.355 1.00 92.25 75 GLY A CA 1
ATOM 577 C C . GLY A 1 75 ? 1.679 6.913 0.075 1.00 92.25 75 GLY A C 1
ATOM 578 O O . GLY A 1 75 ? 1.235 8.058 0.005 1.00 92.25 75 GLY A O 1
ATOM 579 N N . ASP A 1 76 ? 2.242 6.303 -0.960 1.00 90.56 76 ASP A N 1
ATOM 580 C CA . ASP A 1 76 ? 2.299 6.861 -2.305 1.00 90.56 76 ASP A CA 1
ATOM 581 C C . ASP A 1 76 ? 0.993 6.682 -3.103 1.00 90.56 76 ASP A C 1
ATOM 583 O O . ASP A 1 76 ? -0.070 6.331 -2.586 1.00 90.56 76 ASP A O 1
ATOM 587 N N . SER A 1 77 ? 1.055 6.986 -4.396 1.00 90.81 77 SER A N 1
ATOM 588 C CA . SER A 1 77 ? -0.095 6.925 -5.289 1.00 90.81 77 SER A CA 1
ATOM 589 C C . SER A 1 77 ? -0.597 5.501 -5.550 1.00 90.81 77 SER A C 1
ATOM 591 O O . SER A 1 77 ? -1.784 5.350 -5.817 1.00 90.81 77 SER A O 1
ATOM 593 N N . VAL A 1 78 ? 0.223 4.453 -5.404 1.00 92.44 78 VAL A N 1
ATOM 594 C CA . VAL A 1 78 ? -0.249 3.057 -5.496 1.00 92.44 78 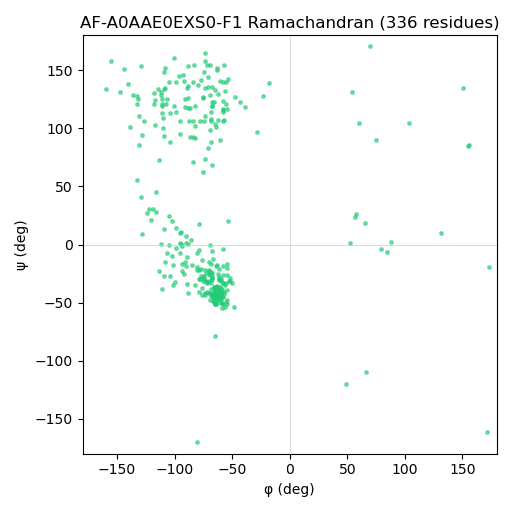VAL A CA 1
ATOM 595 C C . VAL A 1 78 ? -1.001 2.665 -4.223 1.00 92.44 78 VAL A C 1
ATOM 597 O O . VAL A 1 78 ? -1.953 1.887 -4.262 1.00 92.44 78 VAL A O 1
ATOM 600 N N . THR A 1 79 ? -0.620 3.228 -3.077 1.00 93.69 79 THR A N 1
ATOM 601 C CA . THR A 1 79 ? -1.402 3.101 -1.834 1.00 93.69 79 THR A CA 1
ATOM 602 C C . THR A 1 79 ? -2.758 3.789 -1.964 1.00 93.69 79 THR A C 1
ATOM 604 O O . THR A 1 79 ? -3.781 3.216 -1.593 1.00 93.69 79 THR A O 1
ATOM 607 N N . ASN A 1 80 ? -2.791 4.968 -2.590 1.00 91.75 80 ASN A N 1
ATOM 608 C CA . ASN A 1 80 ? -4.048 5.631 -2.929 1.00 91.75 80 ASN A CA 1
ATOM 609 C C . ASN A 1 80 ? -4.921 4.780 -3.869 1.00 91.75 80 ASN A C 1
ATOM 611 O O . ASN A 1 80 ? -6.134 4.755 -3.708 1.00 91.75 80 ASN A O 1
ATOM 615 N N . GLN A 1 81 ? -4.340 4.050 -4.829 1.00 91.94 81 GLN A N 1
ATOM 616 C CA . GLN A 1 81 ? -5.121 3.154 -5.693 1.00 91.94 81 GLN A CA 1
ATOM 617 C C . GLN A 1 81 ? -5.787 2.013 -4.920 1.00 91.94 81 GLN A C 1
ATOM 619 O O . GLN A 1 81 ? -6.930 1.679 -5.222 1.00 91.94 81 GLN A O 1
ATOM 624 N N . LEU A 1 82 ? -5.118 1.454 -3.907 1.00 93.62 82 LEU A N 1
ATOM 625 C CA . LEU A 1 82 ? -5.723 0.456 -3.020 1.00 93.62 82 LEU A CA 1
ATOM 626 C C . LEU A 1 82 ? -6.904 1.051 -2.246 1.00 93.62 82 LEU A C 1
ATOM 628 O O . LEU A 1 82 ? -7.998 0.490 -2.273 1.00 93.62 82 LEU A O 1
ATOM 632 N N . TYR A 1 83 ? -6.693 2.210 -1.617 1.00 93.56 83 TYR A N 1
ATOM 633 C CA . TYR A 1 83 ? -7.743 2.946 -0.912 1.00 93.56 83 TYR A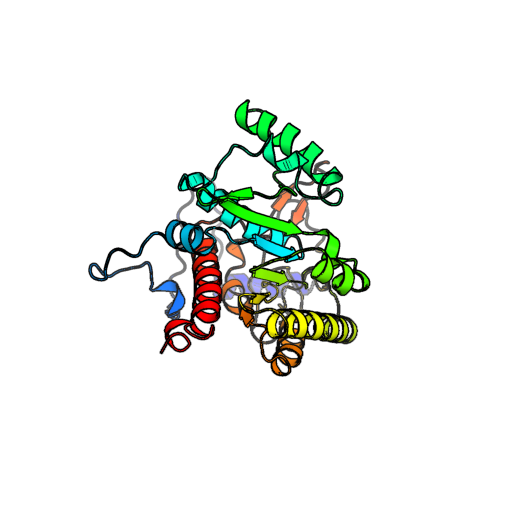 CA 1
ATOM 634 C C . TYR A 1 83 ? -8.950 3.223 -1.819 1.00 93.56 83 TYR A C 1
ATOM 636 O O . TYR A 1 83 ? -10.088 2.925 -1.465 1.00 93.56 83 TYR A O 1
ATOM 644 N N . MET A 1 84 ? -8.693 3.717 -3.031 1.00 88.69 84 MET A N 1
ATOM 645 C CA . MET A 1 84 ? -9.727 3.994 -4.023 1.00 88.69 84 MET A CA 1
ATOM 646 C C . MET A 1 84 ? -10.479 2.760 -4.475 1.00 88.69 84 MET A C 1
ATOM 648 O O . MET A 1 84 ? -11.695 2.802 -4.645 1.00 88.69 84 MET A O 1
ATOM 652 N N . SER A 1 85 ? -9.763 1.663 -4.673 1.00 90.38 85 SER A N 1
ATOM 653 C CA . SER A 1 85 ? -10.369 0.407 -5.088 1.00 90.38 85 SER A CA 1
ATOM 654 C C . SER A 1 85 ? -11.299 -0.123 -4.001 1.00 90.38 85 SER A C 1
ATOM 656 O O . SER A 1 85 ? -12.408 -0.550 -4.320 1.00 90.38 85 SER A O 1
ATOM 658 N N . LEU A 1 86 ? -10.889 -0.029 -2.730 1.00 91.56 86 LEU A N 1
ATOM 659 C CA . LEU A 1 86 ? -11.722 -0.402 -1.589 1.00 91.56 86 LEU A CA 1
ATOM 660 C C . LEU A 1 86 ? -12.947 0.510 -1.464 1.00 91.56 86 LEU A C 1
ATOM 662 O O . LEU A 1 86 ? -14.058 0.015 -1.308 1.00 91.56 86 LEU A O 1
ATOM 666 N N . PHE A 1 87 ? -12.768 1.827 -1.601 1.00 88.06 87 PHE A N 1
ATOM 667 C CA . PHE A 1 87 ? -13.878 2.781 -1.626 1.00 88.06 87 PHE A CA 1
ATOM 668 C C . PHE A 1 87 ? -14.914 2.414 -2.691 1.00 88.06 87 PHE A C 1
ATOM 670 O O . PHE A 1 87 ? -16.100 2.307 -2.389 1.00 88.06 87 PHE A O 1
ATOM 677 N N . MET A 1 88 ? -14.473 2.180 -3.929 1.00 83.81 88 MET A N 1
ATOM 678 C CA . MET A 1 88 ? -15.372 1.823 -5.027 1.00 83.81 88 MET A CA 1
ATOM 679 C C . MET A 1 88 ? -16.083 0.490 -4.779 1.00 83.81 88 MET A C 1
ATOM 681 O O . MET A 1 88 ? -17.252 0.352 -5.135 1.00 83.81 88 MET A O 1
ATOM 685 N N . ALA A 1 89 ? -15.400 -0.478 -4.165 1.00 87.12 89 ALA A N 1
ATOM 686 C CA . ALA A 1 89 ? -15.982 -1.766 -3.813 1.00 87.12 89 ALA A CA 1
ATOM 687 C C . ALA A 1 89 ? -17.066 -1.623 -2.727 1.00 87.12 89 ALA A C 1
ATOM 689 O O . ALA A 1 89 ? -18.189 -2.096 -2.911 1.00 87.12 89 ALA A O 1
ATOM 690 N N . LEU A 1 90 ? -16.774 -0.897 -1.643 1.00 85.50 90 LEU A N 1
ATOM 691 C CA . LEU A 1 90 ? -17.732 -0.616 -0.566 1.00 85.50 90 LEU A CA 1
ATOM 692 C C . LEU A 1 90 ? -18.936 0.186 -1.073 1.00 85.50 90 LEU A C 1
ATOM 694 O O . LEU A 1 90 ? -20.072 -0.111 -0.708 1.00 85.50 90 LEU A O 1
ATOM 698 N N . TYR A 1 91 ? -18.693 1.168 -1.949 1.00 82.69 91 TYR A N 1
ATOM 699 C CA . TYR A 1 91 ? -19.742 1.970 -2.576 1.00 82.69 91 TYR A CA 1
ATOM 700 C C . TYR A 1 91 ? -20.708 1.100 -3.385 1.00 82.69 91 TYR A C 1
ATOM 702 O O . TYR A 1 91 ? -21.917 1.172 -3.189 1.00 82.69 91 TYR A O 1
ATOM 710 N N . ARG A 1 92 ? -20.174 0.236 -4.259 1.00 79.25 92 ARG A N 1
ATOM 711 C CA . ARG A 1 92 ? -20.978 -0.691 -5.077 1.00 79.25 92 ARG A CA 1
ATOM 712 C C . ARG A 1 92 ? -21.780 -1.682 -4.243 1.00 79.25 92 ARG A C 1
ATOM 714 O O . ARG A 1 92 ? -22.828 -2.131 -4.690 1.00 79.25 92 ARG A O 1
ATOM 721 N N . SER A 1 93 ? -21.289 -1.996 -3.051 1.00 82.81 93 SER A N 1
ATOM 722 C CA . SER A 1 93 ? -21.923 -2.936 -2.130 1.00 82.81 93 SER A CA 1
ATOM 723 C C . SER A 1 93 ? -22.918 -2.255 -1.175 1.00 82.81 93 SER A C 1
ATOM 725 O O . SER A 1 93 ? -23.412 -2.904 -0.265 1.00 82.81 93 SER A O 1
ATOM 727 N N . ASN A 1 94 ? -23.219 -0.959 -1.356 1.00 81.19 94 ASN A N 1
ATOM 728 C CA . ASN A 1 94 ? -24.097 -0.157 -0.485 1.00 81.19 94 ASN A CA 1
ATOM 729 C C . ASN A 1 94 ? -23.661 -0.095 0.995 1.00 81.19 94 ASN A C 1
ATOM 731 O O . ASN A 1 94 ? -24.478 0.152 1.876 1.00 81.19 94 ASN A O 1
ATOM 735 N N . HIS A 1 95 ? -22.368 -0.264 1.278 1.00 76.00 95 HIS A N 1
ATOM 736 C CA . HIS A 1 95 ? -21.818 -0.239 2.641 1.00 76.00 95 HIS A CA 1
ATOM 737 C C . HIS A 1 95 ? -21.189 1.108 3.031 1.00 76.00 95 HIS A C 1
ATOM 739 O O . HIS A 1 95 ? -20.465 1.204 4.023 1.00 76.00 95 HIS A O 1
ATOM 745 N N . LEU A 1 96 ? -21.456 2.165 2.261 1.00 72.94 96 LEU A N 1
ATOM 746 C CA . LEU A 1 96 ? -20.988 3.516 2.556 1.00 72.94 96 LEU A CA 1
ATOM 747 C C . LEU A 1 96 ? -22.144 4.435 2.921 1.00 72.94 96 LEU A C 1
ATOM 749 O O . LEU A 1 96 ? -23.104 4.566 2.160 1.00 72.94 96 LEU A O 1
ATOM 753 N N . LEU A 1 97 ? -21.986 5.163 4.026 1.00 63.41 97 LEU A N 1
ATOM 754 C CA . LEU A 1 97 ? -22.813 6.331 4.291 1.00 63.41 97 LEU A CA 1
ATOM 755 C C . LEU A 1 97 ? -22.280 7.470 3.431 1.00 63.41 97 LEU A C 1
ATOM 757 O O . LEU A 1 97 ? -21.233 8.058 3.688 1.00 63.41 97 LEU A O 1
ATOM 761 N N . MET A 1 98 ? -23.018 7.799 2.374 1.00 58.06 98 MET A N 1
ATOM 762 C CA . MET A 1 98 ? -22.713 8.964 1.544 1.00 58.06 98 MET A CA 1
ATOM 763 C C . MET A 1 98 ? -22.965 10.306 2.258 1.00 58.06 98 MET A C 1
ATOM 765 O O . MET A 1 98 ? -22.743 11.356 1.645 1.00 58.06 98 MET A O 1
ATOM 769 N N . GLU A 1 99 ? -23.421 10.311 3.514 1.00 54.56 99 GLU A N 1
ATOM 770 C CA . GLU A 1 99 ? -23.628 11.503 4.351 1.00 54.56 99 GLU A CA 1
ATOM 771 C C . GLU A 1 99 ? -22.299 12.069 4.876 1.00 54.56 99 GLU A C 1
ATOM 773 O O . GLU A 1 99 ? -22.011 12.139 6.062 1.00 54.56 99 GLU A O 1
ATOM 778 N N . LEU A 1 100 ? -21.452 12.488 3.940 1.00 52.97 100 LEU A N 1
ATOM 779 C CA . LEU A 1 100 ? -20.108 13.002 4.199 1.00 52.97 100 LEU A CA 1
ATOM 780 C C . LEU A 1 100 ? -20.060 14.519 4.456 1.00 52.97 100 LEU A C 1
ATOM 782 O O . LEU A 1 100 ? -18.975 15.059 4.633 1.00 52.97 100 LEU A O 1
ATOM 786 N N . ALA A 1 101 ? -21.188 15.235 4.445 1.00 49.78 101 ALA A N 1
ATOM 787 C CA . ALA A 1 101 ? -21.162 16.701 4.449 1.00 49.78 101 ALA A CA 1
ATOM 788 C C . ALA A 1 101 ? -21.136 17.330 5.854 1.00 49.78 101 ALA A C 1
ATOM 790 O O . ALA A 1 101 ? -20.359 18.258 6.066 1.00 49.78 101 ALA A O 1
ATOM 791 N N . ASP A 1 102 ? -21.914 16.817 6.813 1.00 44.97 102 ASP A N 1
ATOM 792 C CA . ASP A 1 102 ? -22.154 17.556 8.065 1.00 44.97 102 ASP A CA 1
ATOM 793 C C . ASP A 1 102 ? -21.279 17.085 9.241 1.00 44.97 102 ASP A C 1
ATOM 795 O O . ASP A 1 102 ? -20.820 17.907 10.034 1.00 44.97 102 ASP A O 1
ATOM 799 N N . HIS A 1 103 ? -20.918 15.797 9.315 1.00 46.91 103 HIS A N 1
ATOM 800 C CA . HIS A 1 103 ? -20.015 15.287 10.363 1.00 46.91 103 HIS A CA 1
ATOM 801 C C . HIS A 1 103 ? -18.525 15.607 10.125 1.00 46.91 103 HIS A C 1
ATOM 803 O O . HIS A 1 103 ? -17.737 15.641 11.073 1.00 46.91 103 HIS A O 1
ATOM 809 N N . GLN A 1 104 ? -18.116 15.901 8.883 1.00 49.66 104 GLN A N 1
ATOM 810 C CA . GLN A 1 104 ? -16.712 16.187 8.541 1.00 49.66 104 GLN A CA 1
ATOM 811 C C . GLN A 1 104 ? -16.186 17.525 9.087 1.00 49.66 104 GLN A C 1
ATOM 813 O O . GLN A 1 104 ? -14.974 17.717 9.144 1.00 49.66 104 GLN A O 1
ATOM 818 N N . LEU A 1 105 ? -17.062 18.434 9.528 1.00 46.56 105 LEU A N 1
ATOM 819 C CA . LEU A 1 105 ? -16.659 19.716 10.121 1.00 46.56 105 LEU A CA 1
ATOM 820 C C . LEU A 1 105 ? -16.152 19.591 11.569 1.00 46.56 105 LEU A C 1
ATOM 822 O O . LEU A 1 105 ? -15.539 20.529 12.073 1.00 46.56 105 LEU A O 1
ATOM 826 N N . GLN A 1 106 ? -16.365 18.449 12.234 1.00 47.03 106 GLN A N 1
ATOM 827 C CA . GLN A 1 106 ? -15.950 18.242 13.630 1.00 47.03 106 GLN A CA 1
ATOM 828 C C . GLN A 1 106 ? -14.654 17.425 13.782 1.00 47.03 106 GLN A C 1
ATOM 830 O O . GLN A 1 106 ? -14.001 17.488 14.825 1.00 47.03 106 GLN A O 1
ATOM 835 N N . LEU A 1 107 ? -14.229 16.693 12.747 1.00 46.31 107 LEU A N 1
ATOM 836 C CA . LEU A 1 107 ? -13.004 15.891 12.777 1.00 46.31 107 LEU A CA 1
ATOM 837 C C . LEU A 1 107 ? -11.778 16.758 12.437 1.00 46.31 107 LEU A C 1
ATOM 839 O O . LEU A 1 107 ? -11.408 16.889 11.281 1.00 46.31 107 LEU A O 1
ATOM 843 N N . SER A 1 108 ? -11.144 17.310 13.478 1.00 44.34 108 SER A N 1
ATOM 844 C CA . SER A 1 108 ? -9.800 17.926 13.542 1.00 44.34 108 SER A CA 1
ATOM 845 C C . SER A 1 108 ? -9.442 19.060 12.542 1.00 44.34 108 SER A C 1
ATOM 847 O O . SER A 1 108 ? -9.485 18.875 11.326 1.00 44.34 108 SER A O 1
ATOM 849 N N . PRO A 1 109 ? -8.888 20.203 13.011 1.00 48.28 109 PRO A N 1
ATOM 850 C CA . PRO A 1 109 ? -8.365 21.283 12.155 1.00 48.28 109 PRO A CA 1
ATOM 851 C C . PRO A 1 109 ? -7.310 20.855 11.117 1.00 48.28 109 PRO A C 1
ATOM 853 O O . PRO A 1 109 ? -7.090 21.560 10.137 1.00 48.28 109 PRO A O 1
ATOM 856 N N . LEU A 1 110 ? -6.655 19.702 11.307 1.00 41.12 110 LEU A N 1
ATOM 857 C CA . LEU A 1 110 ? -5.679 19.155 10.356 1.00 41.12 110 LEU A CA 1
ATOM 858 C C . LEU A 1 110 ? -6.323 18.574 9.085 1.00 41.12 110 LEU A C 1
ATOM 860 O O . LEU A 1 110 ? -5.645 18.498 8.065 1.00 41.12 110 LEU A O 1
ATOM 864 N N . LEU A 1 111 ? -7.609 18.204 9.127 1.00 46.69 111 LEU A N 1
ATOM 865 C CA . LEU A 1 111 ? -8.369 17.706 7.972 1.00 46.69 111 LEU A CA 1
ATOM 866 C C . LEU A 1 111 ? -9.140 18.827 7.250 1.00 46.69 111 LEU A C 1
ATOM 868 O O . LEU A 1 111 ? -9.518 18.657 6.093 1.00 46.69 111 LEU A O 1
ATOM 872 N N . ALA A 1 112 ? -9.332 19.987 7.892 1.00 46.94 112 ALA A N 1
ATOM 873 C CA . ALA A 1 112 ? -10.174 21.090 7.410 1.00 46.94 112 ALA A CA 1
ATOM 874 C C . ALA A 1 112 ? -9.772 21.652 6.027 1.00 46.94 112 ALA A C 1
ATOM 876 O O . ALA A 1 112 ? -10.623 22.050 5.224 1.00 46.94 112 ALA A O 1
ATOM 877 N N . ASN A 1 113 ? -8.471 21.651 5.718 1.00 47.00 113 ASN A N 1
ATOM 878 C CA . ASN A 1 113 ? -7.974 22.111 4.418 1.00 47.00 113 ASN A CA 1
ATOM 879 C C . ASN A 1 113 ? -8.248 21.104 3.283 1.00 47.00 113 ASN A C 1
ATOM 881 O O . ASN A 1 113 ? -8.428 21.519 2.140 1.00 47.00 113 ASN A O 1
ATOM 885 N N . ASP A 1 114 ? -8.354 19.805 3.589 1.00 48.91 114 ASP A N 1
ATOM 886 C CA . ASP A 1 114 ? -8.671 18.750 2.613 1.00 48.91 114 ASP A CA 1
ATOM 887 C C . ASP A 1 114 ? -10.190 18.471 2.506 1.00 48.91 114 ASP A C 1
ATOM 889 O O . ASP A 1 114 ? -10.682 18.067 1.446 1.00 48.91 114 ASP A O 1
ATOM 893 N N . THR A 1 115 ? -10.981 18.747 3.553 1.00 44.12 115 THR A N 1
ATOM 894 C CA . THR A 1 115 ? -12.443 18.520 3.577 1.00 44.12 115 THR A CA 1
ATOM 895 C C . THR A 1 115 ? -13.240 19.521 2.738 1.00 44.12 115 THR A C 1
ATOM 897 O O . THR A 1 115 ? -14.234 19.148 2.113 1.00 44.12 115 THR A O 1
ATOM 900 N N . THR A 1 116 ? -12.792 20.773 2.605 1.00 46.88 116 THR A N 1
ATOM 901 C CA . THR A 1 116 ? -13.486 21.764 1.752 1.00 46.88 116 THR A CA 1
ATOM 902 C C . THR A 1 116 ? -13.491 21.336 0.273 1.00 46.88 116 THR A C 1
ATOM 904 O O . THR A 1 116 ? -14.489 21.493 -0.440 1.00 46.88 116 THR A O 1
ATOM 907 N N . HIS A 1 117 ? -12.404 20.704 -0.186 1.00 49.31 117 HIS A N 1
ATOM 908 C CA . HIS A 1 117 ? -12.323 20.099 -1.518 1.00 49.31 117 HIS A CA 1
ATOM 909 C C . HIS A 1 117 ? -13.180 18.827 -1.646 1.00 49.31 117 HIS A C 1
ATOM 911 O O . HIS A 1 117 ? -13.741 18.588 -2.718 1.00 49.31 117 HIS A O 1
ATOM 917 N N . ALA A 1 118 ? -13.337 18.053 -0.566 1.00 46.12 118 ALA A N 1
ATOM 918 C CA . ALA A 1 118 ? -14.194 16.865 -0.496 1.00 46.12 118 ALA A CA 1
ATOM 919 C C . ALA A 1 118 ? -15.661 17.174 -0.797 1.00 46.12 118 ALA A C 1
ATOM 921 O O . ALA A 1 118 ? -16.275 16.583 -1.689 1.00 46.12 118 ALA A O 1
ATOM 922 N N . VAL A 1 119 ? -16.212 18.138 -0.055 1.00 50.47 119 VAL A N 1
ATOM 923 C CA . VAL A 1 119 ? -17.641 18.468 -0.060 1.00 50.47 119 VAL A CA 1
ATOM 924 C C . VAL A 1 119 ? -18.057 19.037 -1.414 1.00 50.47 119 VAL A C 1
ATOM 926 O O . VAL A 1 119 ? -19.076 18.631 -1.979 1.00 50.47 119 VAL A O 1
ATOM 929 N N . LYS A 1 120 ? -17.238 19.923 -1.996 1.00 54.62 120 LYS A N 1
ATOM 930 C CA . LYS A 1 120 ? -17.474 20.469 -3.343 1.00 54.62 120 LYS A CA 1
ATOM 931 C C . LYS A 1 120 ? -17.509 19.365 -4.412 1.00 54.62 120 LYS A C 1
ATOM 933 O O . LYS A 1 120 ? -18.242 19.474 -5.391 1.00 54.62 120 LYS A O 1
ATOM 938 N N . ARG A 1 121 ? -16.756 18.283 -4.207 1.00 58.66 121 ARG A N 1
ATOM 939 C CA . ARG A 1 121 ? -16.562 17.196 -5.173 1.00 58.66 121 ARG A CA 1
ATOM 940 C C . ARG A 1 121 ? -17.594 16.075 -5.056 1.00 58.66 121 ARG A C 1
ATOM 942 O O . ARG A 1 121 ? -18.032 15.558 -6.077 1.00 58.66 121 ARG A O 1
ATOM 949 N N . LEU A 1 122 ? -18.058 15.771 -3.845 1.00 50.72 122 LEU A N 1
ATOM 950 C CA . LEU A 1 122 ? -19.234 14.921 -3.623 1.00 50.72 122 LEU A CA 1
ATOM 951 C C . LEU A 1 122 ? -20.504 15.547 -4.207 1.00 50.72 122 LEU A C 1
ATOM 953 O O . LEU A 1 122 ? -21.312 14.838 -4.803 1.00 50.72 122 LEU A O 1
ATOM 957 N N . LYS A 1 123 ? -20.656 16.875 -4.101 1.00 53.47 123 LYS A N 1
ATOM 958 C CA . LYS A 1 123 ? -21.746 17.604 -4.768 1.00 53.47 123 LYS A CA 1
ATOM 959 C C . LYS A 1 123 ? -21.682 17.449 -6.295 1.00 53.47 123 LYS A C 1
ATOM 961 O O . LYS A 1 123 ? -22.712 17.169 -6.892 1.00 53.47 123 LYS A O 1
ATOM 966 N N . ALA A 1 124 ? -20.487 17.529 -6.891 1.00 55.38 124 ALA A N 1
ATOM 967 C CA . ALA A 1 124 ? -20.282 17.322 -8.330 1.00 55.38 124 ALA A CA 1
ATOM 968 C C . ALA A 1 124 ? -20.575 15.877 -8.797 1.00 55.38 124 ALA A C 1
ATOM 970 O O . ALA A 1 124 ? -21.165 15.682 -9.857 1.00 55.38 124 ALA A O 1
ATOM 971 N N . LEU A 1 125 ? -20.219 14.863 -7.992 1.00 49.94 125 LEU A N 1
ATOM 972 C CA . LEU A 1 125 ? -20.566 13.459 -8.268 1.00 49.94 125 LEU A CA 1
ATOM 973 C C . LEU A 1 125 ? -22.080 13.219 -8.220 1.00 49.94 125 LEU A C 1
ATOM 975 O O . LEU A 1 125 ? -22.617 12.525 -9.078 1.00 49.94 125 LEU A O 1
ATOM 979 N N . ARG A 1 126 ? -22.779 13.816 -7.245 1.00 53.41 126 ARG A N 1
ATOM 980 C CA . ARG A 1 126 ? -24.244 13.719 -7.130 1.00 53.41 126 ARG A CA 1
ATOM 981 C C . ARG A 1 126 ? -24.976 14.436 -8.267 1.00 53.41 126 ARG A C 1
ATOM 983 O O . ARG A 1 126 ? -26.066 14.013 -8.630 1.00 53.41 126 ARG A O 1
ATOM 990 N N . SER A 1 127 ? -24.393 15.494 -8.833 1.00 55.28 127 SER A N 1
ATOM 991 C CA . SER A 1 127 ? -24.972 16.233 -9.962 1.00 55.28 127 SER A CA 1
ATOM 992 C C . SER A 1 127 ? -24.636 15.645 -11.337 1.00 55.28 127 SER A C 1
ATOM 994 O O . SER A 1 127 ? -24.989 16.253 -12.345 1.00 55.28 127 SER A O 1
ATOM 996 N N . GLY A 1 128 ? -23.939 14.502 -11.407 1.00 42.03 128 GLY A N 1
ATOM 997 C CA . GLY A 1 128 ? -23.547 13.875 -12.676 1.00 42.03 128 GLY A CA 1
ATOM 998 C C . GLY A 1 128 ? -22.551 14.701 -13.498 1.00 42.03 128 GLY A C 1
ATOM 999 O O . GLY A 1 128 ? -22.421 14.493 -14.700 1.00 42.03 128 GLY A O 1
ATOM 1000 N N . SER A 1 129 ? -21.867 15.663 -12.875 1.00 47.53 129 SER A N 1
ATOM 1001 C CA . SER A 1 129 ? -20.880 16.505 -13.552 1.00 47.53 129 SER A CA 1
ATOM 1002 C C . SER A 1 129 ? -19.577 15.727 -13.756 1.00 47.53 129 SER A C 1
ATOM 1004 O O . SER A 1 129 ? -19.170 14.978 -12.868 1.00 47.53 129 SER A O 1
ATOM 1006 N N . GLU A 1 130 ? -18.904 15.903 -14.900 1.00 40.38 130 GLU A N 1
ATOM 1007 C CA . GLU A 1 130 ? -17.585 15.302 -15.143 1.00 40.38 130 GLU A CA 1
ATOM 1008 C C . GLU A 1 130 ? -16.596 15.753 -14.057 1.00 40.38 130 GLU A C 1
ATOM 1010 O O . GLU A 1 130 ? -16.167 16.906 -13.998 1.00 40.38 130 GLU A O 1
ATOM 1015 N N . VAL A 1 131 ? -16.243 14.837 -13.153 1.00 41.62 131 VAL A N 1
ATOM 1016 C CA . VAL A 1 131 ? -15.228 15.089 -12.130 1.00 41.62 131 VAL A CA 1
ATOM 1017 C C . VAL A 1 131 ? -13.870 14.754 -12.726 1.00 41.62 131 VAL A C 1
ATOM 1019 O O . VAL A 1 131 ? -13.407 13.614 -12.662 1.00 41.62 131 VAL A O 1
ATOM 1022 N N . GLU A 1 132 ? -13.206 15.761 -13.291 1.00 36.09 132 GLU A N 1
ATOM 1023 C CA . GLU A 1 132 ? -11.789 15.658 -13.625 1.00 36.09 132 GLU A CA 1
ATOM 1024 C C . GLU A 1 132 ? -10.993 15.331 -12.344 1.00 36.09 132 GLU A C 1
ATOM 1026 O O . GLU A 1 132 ? -10.908 16.134 -11.417 1.00 36.09 132 GLU A O 1
ATOM 1031 N N . SER A 1 133 ? -10.387 14.138 -12.304 1.00 41.19 133 SER A N 1
ATOM 1032 C CA . SER A 1 133 ? -9.485 13.633 -11.253 1.00 41.19 133 SER A CA 1
ATOM 1033 C C . SER A 1 133 ? -10.147 13.200 -9.936 1.00 41.19 133 SER A C 1
ATOM 1035 O O . SER A 1 133 ? -10.203 13.949 -8.964 1.00 41.19 133 SER A O 1
ATOM 1037 N N . LEU A 1 134 ? -10.537 11.921 -9.856 1.00 40.09 134 LEU A N 1
ATOM 1038 C CA . LEU A 1 134 ? -10.945 11.223 -8.631 1.00 40.09 134 LEU A CA 1
ATOM 1039 C C . LEU A 1 134 ? -9.757 10.892 -7.690 1.00 40.09 134 LEU A C 1
ATOM 1041 O O . LEU A 1 134 ? -9.368 9.740 -7.556 1.00 40.09 134 LEU A O 1
ATOM 1045 N N . THR A 1 135 ? -9.195 11.881 -6.991 1.00 46.22 135 THR A N 1
ATOM 1046 C CA . THR A 1 135 ? -8.364 11.654 -5.784 1.00 46.22 135 THR A CA 1
ATOM 1047 C C . THR A 1 135 ? -9.122 12.129 -4.539 1.00 46.22 135 THR A C 1
ATOM 1049 O O . THR A 1 135 ? -9.163 13.333 -4.295 1.00 46.22 135 THR A O 1
ATOM 1052 N N . PRO A 1 136 ? -9.876 11.288 -3.820 1.00 49.97 136 PRO A N 1
ATOM 1053 C CA . PRO A 1 136 ? -10.462 11.664 -2.546 1.00 49.97 136 PRO A CA 1
ATOM 1054 C C . PRO A 1 136 ? -9.346 11.689 -1.504 1.00 49.97 136 PRO A C 1
ATOM 1056 O O . PRO A 1 136 ? -8.872 10.656 -1.049 1.00 49.97 136 PRO A O 1
ATOM 1059 N N . CYS A 1 137 ? -8.944 12.893 -1.112 1.00 57.53 137 CYS A N 1
ATOM 1060 C CA . CYS A 1 137 ? -8.141 13.134 0.089 1.00 57.53 137 CYS A CA 1
ATOM 1061 C C . CYS A 1 137 ? -9.011 13.091 1.362 1.00 57.53 137 CYS A C 1
ATOM 1063 O O . CYS A 1 137 ? -8.660 13.661 2.387 1.00 57.53 137 CYS A O 1
ATOM 1065 N N . CYS A 1 138 ? -10.205 12.509 1.275 1.00 66.19 138 CYS A N 1
ATOM 1066 C CA . CYS A 1 138 ? -11.307 12.787 2.181 1.00 66.19 138 CYS A CA 1
ATOM 1067 C C . CYS A 1 138 ? -11.653 11.501 2.920 1.00 66.19 138 CYS A C 1
ATOM 1069 O O . CYS A 1 138 ? -11.822 10.489 2.234 1.00 66.19 138 CYS A O 1
ATOM 1071 N N . PRO A 1 139 ? -11.778 11.523 4.258 1.00 80.75 139 PRO A N 1
ATOM 1072 C CA . PRO A 1 139 ? -12.199 10.351 5.008 1.00 80.75 139 PRO A CA 1
ATOM 1073 C C . PRO A 1 139 ? -13.565 9.851 4.527 1.00 80.75 139 PRO A C 1
ATOM 1075 O O . PRO A 1 139 ? -14.450 10.658 4.247 1.00 80.75 139 PRO A O 1
ATOM 1078 N N . ILE A 1 140 ? -13.736 8.539 4.442 1.00 82.69 140 ILE A N 1
ATOM 1079 C CA . ILE A 1 140 ? -14.992 7.852 4.135 1.00 82.69 140 ILE A CA 1
ATOM 1080 C C . ILE A 1 140 ? -15.532 7.262 5.430 1.00 82.69 140 ILE A C 1
ATOM 1082 O O . ILE A 1 140 ? -14.756 6.707 6.203 1.00 82.69 140 ILE A O 1
ATOM 1086 N N . ILE A 1 141 ? -16.847 7.335 5.634 1.00 82.69 141 ILE A N 1
ATOM 1087 C CA . ILE A 1 141 ? -17.520 6.702 6.769 1.00 82.69 141 ILE A CA 1
ATOM 1088 C C . ILE A 1 141 ? -18.295 5.477 6.259 1.00 82.69 141 ILE A C 1
ATOM 1090 O O . ILE A 1 141 ? -19.067 5.576 5.300 1.00 82.69 141 ILE A O 1
ATOM 1094 N N . THR A 1 142 ? -18.047 4.307 6.845 1.00 83.38 142 THR A N 1
ATOM 1095 C CA . THR A 1 142 ? -18.778 3.069 6.534 1.00 83.38 142 THR A CA 1
ATOM 1096 C C . THR A 1 142 ? -20.186 3.110 7.132 1.00 83.38 142 THR A C 1
ATOM 1098 O O . THR A 1 142 ? -20.477 3.931 8.000 1.00 83.38 142 THR A O 1
ATOM 1101 N N . ALA A 1 143 ? -21.069 2.211 6.687 1.00 82.12 143 ALA A N 1
ATOM 1102 C CA . ALA A 1 143 ? -22.411 2.034 7.259 1.00 82.12 143 ALA A CA 1
ATOM 1103 C C . ALA A 1 143 ? -22.417 1.879 8.788 1.00 82.12 143 ALA A C 1
ATOM 1105 O O . ALA A 1 143 ? -23.324 2.368 9.454 1.00 82.12 143 ALA A O 1
ATOM 1106 N N . ASP A 1 144 ? -21.366 1.265 9.329 1.00 84.75 144 ASP A N 1
ATOM 1107 C CA . ASP A 1 144 ? -21.230 0.950 10.749 1.00 84.75 144 ASP A CA 1
ATOM 1108 C C . ASP A 1 144 ? -20.432 2.017 11.530 1.00 84.75 144 ASP A C 1
ATOM 1110 O O . ASP A 1 144 ? -20.080 1.810 12.690 1.00 84.75 144 ASP A O 1
ATOM 1114 N N . GLY A 1 145 ? -20.138 3.171 10.913 1.00 84.88 145 GLY A N 1
ATOM 1115 C CA . GLY A 1 145 ? -19.488 4.320 11.559 1.00 84.88 145 GLY A CA 1
ATOM 1116 C C . GLY A 1 145 ? -17.955 4.316 11.540 1.00 84.88 145 GLY A C 1
ATOM 1117 O O . GLY A 1 145 ? -17.331 5.229 12.079 1.00 84.88 145 GLY A O 1
ATOM 1118 N N . GLY A 1 146 ? -17.330 3.322 10.917 1.00 88.06 146 GLY A N 1
ATOM 1119 C CA . GLY A 1 146 ? -15.881 3.238 10.748 1.00 88.06 146 GLY A CA 1
ATOM 1120 C C . GLY A 1 146 ? -15.374 4.255 9.743 1.00 88.06 146 GLY A C 1
ATOM 1121 O O . GLY A 1 146 ? -16.094 4.683 8.847 1.00 88.06 146 GLY A O 1
ATOM 1122 N N . ILE A 1 147 ? -14.114 4.644 9.882 1.00 89.44 147 ILE A N 1
ATOM 1123 C CA . ILE A 1 147 ? -13.503 5.719 9.109 1.00 89.44 147 ILE A CA 1
ATOM 1124 C C . ILE A 1 147 ? -12.364 5.146 8.275 1.00 89.44 147 ILE A C 1
ATOM 1126 O O . ILE A 1 147 ? -11.427 4.565 8.807 1.00 89.44 147 ILE A O 1
ATOM 1130 N N . LEU A 1 148 ? -12.401 5.355 6.965 1.00 90.12 148 LEU A N 1
ATOM 1131 C CA . LEU A 1 148 ? -11.312 5.030 6.045 1.00 90.12 148 LEU A CA 1
ATOM 1132 C C . LEU A 1 148 ? -10.686 6.328 5.554 1.00 90.12 148 LEU A C 1
ATOM 1134 O O . LEU A 1 148 ? -11.406 7.227 5.135 1.00 90.12 148 LEU A O 1
ATOM 1138 N N . MET A 1 149 ? -9.363 6.441 5.538 1.00 91.12 149 MET A N 1
ATOM 1139 C CA . MET A 1 149 ? -8.712 7.636 4.993 1.00 91.12 149 MET A CA 1
ATOM 1140 C C . MET A 1 149 ? -7.413 7.331 4.267 1.00 91.12 149 MET A C 1
ATOM 1142 O O . MET A 1 149 ? -6.700 6.394 4.617 1.00 91.12 149 MET A O 1
ATOM 1146 N N . PHE A 1 150 ? -7.083 8.164 3.283 1.00 90.31 150 PHE A N 1
ATOM 1147 C CA . PHE A 1 150 ? -5.788 8.154 2.616 1.00 90.31 150 PHE A CA 1
ATOM 1148 C C . PHE A 1 150 ? -4.962 9.379 3.004 1.00 90.31 150 PHE A C 1
ATOM 1150 O O . PHE A 1 150 ? -5.455 10.505 2.989 1.00 90.31 150 PHE A O 1
ATOM 1157 N N . ILE A 1 151 ? -3.686 9.157 3.315 1.00 88.44 151 ILE A N 1
ATOM 1158 C CA . ILE A 1 151 ? -2.754 10.183 3.777 1.00 88.44 151 ILE A CA 1
ATOM 1159 C C . ILE A 1 151 ? -1.493 10.121 2.916 1.00 88.44 151 ILE A C 1
ATOM 1161 O O . ILE A 1 151 ? -0.556 9.364 3.172 1.00 88.44 151 ILE A O 1
ATOM 1165 N N . GLY A 1 152 ? -1.468 10.952 1.873 1.00 84.38 152 GLY A N 1
ATOM 1166 C CA . GLY A 1 152 ? -0.367 10.988 0.907 1.00 84.38 152 GLY A CA 1
ATOM 1167 C C . GLY A 1 152 ? 0.825 11.859 1.309 1.00 84.38 152 GLY A C 1
ATOM 1168 O O . GLY A 1 152 ? 1.905 11.723 0.739 1.00 84.38 152 GLY A O 1
ATOM 1169 N N . SER A 1 153 ? 0.653 12.775 2.265 1.00 77.56 153 SER A N 1
ATOM 1170 C CA . SER A 1 153 ? 1.661 13.786 2.628 1.00 77.56 153 SER A CA 1
ATOM 1171 C C . SER A 1 153 ? 2.788 13.244 3.514 1.00 77.56 153 SER A C 1
ATOM 1173 O O . SER A 1 153 ? 3.887 13.811 3.544 1.00 77.56 153 SER A O 1
ATOM 1175 N N . MET A 1 154 ? 2.551 12.131 4.211 1.00 80.25 154 MET A N 1
ATOM 1176 C CA . MET A 1 154 ? 3.511 11.551 5.155 1.00 80.25 154 MET A CA 1
ATOM 1177 C C . MET A 1 154 ? 4.737 10.941 4.467 1.00 80.25 154 MET A C 1
ATOM 1179 O O . MET A 1 154 ? 5.807 10.905 5.074 1.00 80.25 154 MET A O 1
ATOM 1183 N N . LYS A 1 155 ? 4.641 10.588 3.175 1.00 72.00 155 LYS A N 1
ATOM 1184 C CA . LYS A 1 155 ? 5.775 10.055 2.396 1.00 72.00 155 LYS A CA 1
ATOM 1185 C C . LYS A 1 155 ? 6.960 11.008 2.269 1.00 72.00 155 LYS A C 1
ATOM 1187 O O . LYS A 1 155 ? 8.071 10.565 2.018 1.00 72.00 155 LYS A O 1
ATOM 1192 N N . TYR A 1 156 ? 6.736 12.307 2.462 1.00 71.00 156 TYR A N 1
ATOM 1193 C CA . TYR A 1 156 ? 7.781 13.333 2.398 1.00 71.00 156 TYR A CA 1
ATOM 1194 C C . TYR A 1 156 ? 8.204 13.857 3.775 1.00 71.00 156 TYR A C 1
ATOM 1196 O O . TYR A 1 156 ? 9.044 14.745 3.861 1.00 71.00 156 TYR A O 1
ATOM 1204 N N . ASN A 1 157 ? 7.606 13.359 4.861 1.00 76.12 157 ASN A N 1
ATOM 1205 C CA . ASN A 1 157 ? 7.728 13.958 6.189 1.00 76.12 157 ASN A CA 1
ATOM 1206 C C . ASN A 1 157 ? 8.043 12.904 7.259 1.00 76.12 157 ASN A C 1
ATOM 1208 O O . ASN A 1 157 ? 7.335 12.798 8.259 1.00 76.12 157 ASN A O 1
ATOM 1212 N N . ALA A 1 158 ? 9.123 12.138 7.074 1.00 74.62 158 ALA A N 1
ATOM 1213 C CA . ALA A 1 158 ? 9.507 11.077 8.011 1.00 74.62 158 ALA A CA 1
ATOM 1214 C C . ALA A 1 158 ? 9.672 11.575 9.468 1.00 74.62 158 ALA A C 1
ATOM 1216 O O . ALA A 1 158 ? 9.326 10.877 10.422 1.00 74.62 158 ALA A O 1
ATOM 1217 N N . SER A 1 159 ? 10.121 12.820 9.650 1.00 79.50 159 SER A N 1
ATOM 1218 C CA . SER A 1 159 ? 10.273 13.460 10.964 1.00 79.50 159 SER A CA 1
ATOM 1219 C C . SER A 1 159 ? 8.951 13.751 11.685 1.00 79.50 159 SER A C 1
ATOM 1221 O O . SER A 1 159 ? 8.956 13.980 12.890 1.00 79.50 159 SER A O 1
ATOM 1223 N N . LYS A 1 160 ? 7.809 13.736 10.986 1.00 84.88 160 LYS A N 1
ATOM 1224 C CA . LYS A 1 160 ? 6.494 14.047 11.570 1.00 84.88 160 LYS A CA 1
ATOM 1225 C C . LYS A 1 160 ? 5.733 12.817 12.063 1.00 84.88 160 LYS A C 1
ATOM 1227 O O . LYS A 1 160 ? 4.644 12.980 12.604 1.00 84.88 160 LYS A O 1
ATOM 1232 N N . TRP A 1 161 ? 6.280 11.608 11.906 1.00 86.94 161 TRP A N 1
ATOM 1233 C CA . TRP A 1 161 ? 5.598 10.370 12.301 1.00 86.94 161 TRP A CA 1
ATOM 1234 C C . TRP A 1 161 ? 5.232 10.316 13.786 1.00 86.94 161 TRP A C 1
ATOM 1236 O O . TRP A 1 161 ? 4.125 9.903 14.102 1.00 86.94 161 TRP A O 1
ATOM 1246 N N . ASP A 1 162 ? 6.082 10.810 14.688 1.00 87.69 162 ASP A N 1
ATOM 1247 C CA . ASP A 1 162 ? 5.767 10.791 16.125 1.00 87.69 162 ASP A CA 1
ATOM 1248 C C . ASP A 1 162 ? 4.582 11.709 16.442 1.00 87.69 162 ASP A C 1
ATOM 1250 O O . ASP A 1 162 ? 3.641 11.321 17.127 1.00 87.69 162 ASP A O 1
ATOM 1254 N N . GLN A 1 163 ? 4.569 12.910 15.852 1.00 84.25 163 GLN A N 1
ATOM 1255 C CA . GLN A 1 163 ? 3.444 13.838 15.984 1.00 84.25 163 GLN A CA 1
ATOM 1256 C C . GLN A 1 163 ? 2.169 13.279 15.349 1.00 84.25 163 GLN A C 1
ATOM 1258 O O . GLN A 1 163 ? 1.076 13.519 15.852 1.00 84.25 163 GLN A O 1
ATOM 1263 N N . PHE A 1 164 ? 2.306 12.570 14.230 1.00 85.62 164 PHE A N 1
ATOM 1264 C CA . PHE A 1 164 ? 1.197 11.944 13.526 1.00 85.62 164 PHE A CA 1
ATOM 1265 C C . PHE A 1 164 ? 0.555 10.837 14.371 1.00 85.62 164 PHE A C 1
ATOM 1267 O O . PHE A 1 164 ? -0.650 10.878 14.608 1.00 85.62 164 PHE A O 1
ATOM 1274 N N . LEU A 1 165 ? 1.365 9.912 14.893 1.00 86.81 165 LEU A N 1
ATOM 1275 C CA . LEU A 1 165 ? 0.917 8.794 15.726 1.00 86.81 165 LEU A CA 1
ATOM 1276 C C . LEU A 1 165 ? 0.386 9.247 17.094 1.00 86.81 165 LEU A C 1
ATOM 1278 O O . LEU A 1 165 ? -0.504 8.602 17.638 1.00 86.81 165 LEU A O 1
ATOM 1282 N N . ALA A 1 166 ? 0.899 10.352 17.645 1.00 82.81 166 ALA A N 1
ATOM 1283 C CA . ALA A 1 166 ? 0.421 10.907 18.912 1.00 82.81 166 ALA A CA 1
ATOM 1284 C C . ALA A 1 166 ? -0.943 11.609 18.795 1.00 82.81 166 ALA A C 1
ATOM 1286 O O . ALA A 1 166 ? -1.696 11.663 19.763 1.00 82.81 166 ALA A O 1
ATOM 1287 N N . LYS A 1 167 ? -1.259 12.183 17.626 1.00 75.50 167 LYS A N 1
ATOM 1288 C CA . LYS A 1 167 ? -2.468 13.003 17.428 1.00 75.50 167 LYS A CA 1
ATOM 1289 C C . LYS A 1 167 ? -3.682 12.219 16.949 1.00 75.50 167 LYS A C 1
ATOM 1291 O O . LYS A 1 167 ? -4.774 12.779 16.954 1.00 75.50 167 LYS A O 1
ATOM 1296 N N . GLN A 1 168 ? -3.501 10.993 16.468 1.00 74.69 168 GLN A N 1
ATOM 1297 C CA . GLN A 1 168 ? -4.546 10.274 15.750 1.00 74.69 168 GLN A CA 1
ATOM 1298 C C . GLN A 1 168 ? -4.688 8.839 16.276 1.00 74.69 168 GLN A C 1
ATOM 1300 O O . GLN A 1 168 ? -3.723 8.073 16.219 1.00 74.69 168 GLN A O 1
ATOM 1305 N N . PRO A 1 169 ? -5.873 8.450 16.777 1.00 78.38 169 PRO A N 1
ATOM 1306 C CA . PRO A 1 169 ? -6.123 7.106 17.280 1.00 78.38 169 PRO A CA 1
ATOM 1307 C C . PRO A 1 169 ? -6.501 6.161 16.129 1.00 78.38 169 PRO A C 1
ATOM 1309 O O . PRO A 1 169 ? -7.654 5.767 15.992 1.00 78.38 169 PRO A O 1
ATOM 1312 N N . PHE A 1 170 ? -5.546 5.817 15.264 1.00 89.62 170 PHE A N 1
ATOM 1313 C CA . PHE A 1 170 ? -5.794 4.829 14.211 1.00 89.62 170 PHE A CA 1
ATOM 1314 C C . PHE A 1 170 ? -5.823 3.415 14.790 1.00 89.62 170 PHE A C 1
ATOM 1316 O O . PHE A 1 170 ? -4.861 2.988 15.426 1.00 89.62 170 PHE A O 1
ATOM 1323 N N . ASP A 1 171 ? -6.896 2.673 14.524 1.00 93.94 171 ASP A N 1
ATOM 1324 C CA . ASP A 1 171 ? -6.984 1.255 14.880 1.00 93.94 171 ASP A CA 1
ATOM 1325 C C . ASP A 1 171 ? -6.164 0.408 13.908 1.00 93.94 171 ASP A C 1
ATOM 1327 O O . ASP A 1 171 ? -5.504 -0.548 14.306 1.00 93.94 171 ASP A O 1
ATOM 1331 N N . VAL A 1 172 ? -6.173 0.776 12.623 1.00 96.25 172 VAL A N 1
ATOM 1332 C CA . VAL A 1 172 ? -5.415 0.082 11.579 1.00 96.25 172 VAL A CA 1
ATOM 1333 C C . VAL A 1 172 ? -4.637 1.088 10.738 1.00 96.25 172 VAL A C 1
ATOM 1335 O O . VAL A 1 172 ? -5.203 2.006 10.146 1.00 96.25 172 VAL A O 1
ATOM 1338 N N . LEU A 1 173 ? -3.329 0.882 10.634 1.00 96.62 173 LEU A N 1
ATOM 1339 C CA . LEU A 1 173 ? -2.431 1.623 9.757 1.00 96.62 173 LEU A CA 1
ATOM 1340 C C . LEU A 1 173 ? -1.944 0.708 8.637 1.00 96.62 173 LEU A C 1
ATOM 1342 O O . LEU A 1 173 ? -1.300 -0.301 8.901 1.00 96.62 173 LEU A O 1
ATOM 1346 N N . VAL A 1 174 ? -2.211 1.077 7.387 1.00 96.88 174 VAL A N 1
ATOM 1347 C CA . VAL A 1 174 ? -1.674 0.414 6.194 1.00 96.88 174 VAL A CA 1
ATOM 1348 C C . VAL A 1 174 ? -0.670 1.352 5.546 1.00 96.88 174 VAL A C 1
ATOM 1350 O O . VAL A 1 174 ? -1.046 2.377 4.979 1.00 96.88 174 VAL A O 1
ATOM 1353 N N . VAL A 1 175 ? 0.612 1.017 5.638 1.00 95.50 175 VAL A N 1
ATOM 1354 C CA . VAL A 1 175 ? 1.711 1.900 5.246 1.00 95.50 175 VAL A CA 1
ATOM 1355 C C . VAL A 1 175 ? 2.468 1.327 4.058 1.00 95.50 175 VAL A C 1
ATOM 1357 O O . VAL A 1 175 ? 2.824 0.151 4.051 1.00 95.50 175 VAL A O 1
ATOM 1360 N N . ASN A 1 176 ? 2.759 2.152 3.055 1.00 93.44 176 ASN A N 1
ATOM 1361 C CA . ASN A 1 176 ? 3.702 1.791 2.000 1.00 93.44 176 ASN A CA 1
ATOM 1362 C C . ASN A 1 176 ? 4.471 3.000 1.478 1.00 93.44 176 ASN A C 1
ATOM 1364 O O . ASN A 1 176 ? 3.895 4.016 1.085 1.00 93.44 176 ASN A O 1
ATOM 1368 N N . TYR A 1 177 ? 5.786 2.825 1.404 1.00 85.62 177 TYR A N 1
ATOM 1369 C CA . TYR A 1 177 ? 6.710 3.743 0.766 1.00 85.62 177 TYR A CA 1
ATOM 1370 C C . TYR A 1 177 ? 7.633 2.942 -0.130 1.00 85.62 177 TYR A C 1
ATOM 1372 O O . TYR A 1 177 ? 8.244 1.985 0.328 1.00 85.62 177 TYR A O 1
ATOM 1380 N N . GLY A 1 178 ? 7.760 3.333 -1.392 1.00 82.31 178 GLY A N 1
ATOM 1381 C CA . GLY A 1 178 ? 8.810 2.767 -2.235 1.00 82.31 178 GLY A CA 1
ATOM 1382 C C . GLY A 1 178 ? 8.757 3.169 -3.696 1.00 82.31 178 GLY A C 1
ATOM 1383 O O . GLY A 1 178 ? 9.795 3.128 -4.346 1.00 82.31 178 GLY A O 1
ATOM 1384 N N . LEU A 1 179 ? 7.619 3.657 -4.208 1.00 84.00 179 LEU A N 1
ATOM 1385 C CA . LEU A 1 179 ? 7.500 4.021 -5.625 1.00 84.00 179 LEU A CA 1
ATOM 1386 C C . LEU A 1 179 ? 8.512 5.083 -6.101 1.00 84.00 179 LEU A C 1
ATOM 1388 O O . LEU A 1 179 ? 8.813 5.141 -7.288 1.00 84.00 179 LEU A O 1
ATOM 1392 N N . HIS A 1 180 ? 9.008 5.938 -5.202 1.00 78.94 180 HIS A N 1
ATOM 1393 C CA . HIS A 1 180 ? 9.875 7.078 -5.535 1.00 78.94 180 HIS A CA 1
ATOM 1394 C C . HIS A 1 180 ? 11.255 7.029 -4.862 1.00 78.94 180 HIS A C 1
ATOM 1396 O O . HIS A 1 180 ? 11.875 8.075 -4.673 1.00 78.94 180 HIS A O 1
ATOM 1402 N N . TYR A 1 181 ? 11.714 5.852 -4.438 1.00 78.88 181 TYR 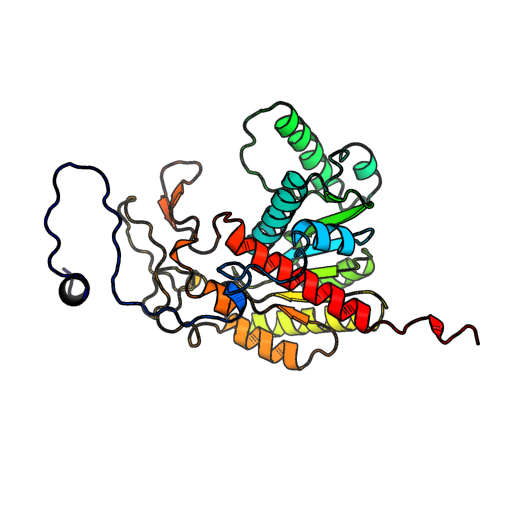A N 1
ATOM 1403 C CA . TYR A 1 181 ? 13.001 5.704 -3.756 1.00 78.88 181 TYR A CA 1
ATOM 1404 C C . TYR A 1 181 ? 14.017 5.031 -4.674 1.00 78.88 181 TYR A C 1
ATOM 1406 O O . TYR A 1 181 ? 13.801 3.902 -5.088 1.00 78.88 181 TYR A O 1
ATOM 1414 N N . GLU A 1 182 ? 15.138 5.695 -4.967 1.00 64.88 182 GLU A N 1
ATOM 1415 C CA . GLU A 1 182 ? 16.123 5.192 -5.935 1.00 64.88 182 GLU A CA 1
ATOM 1416 C C . GLU A 1 182 ? 17.110 4.149 -5.374 1.00 64.88 182 GLU A C 1
ATOM 1418 O O . GLU A 1 182 ? 17.485 3.261 -6.137 1.00 64.88 182 GLU A O 1
ATOM 1423 N N . ARG A 1 183 ? 17.554 4.222 -4.096 1.00 61.19 183 ARG A N 1
ATOM 1424 C CA . ARG A 1 183 ? 18.580 3.315 -3.503 1.00 61.19 183 ARG A CA 1
ATOM 1425 C C . ARG A 1 183 ? 18.539 3.150 -1.969 1.00 61.19 183 ARG A C 1
ATOM 1427 O O . ARG A 1 183 ? 18.058 4.022 -1.244 1.00 61.19 183 ARG A O 1
ATOM 1434 N N . ASP A 1 184 ? 19.129 2.029 -1.528 1.00 63.91 184 ASP A N 1
ATOM 1435 C CA . ASP A 1 184 ? 18.824 1.245 -0.318 1.00 63.91 184 ASP A CA 1
ATOM 1436 C C . ASP A 1 184 ? 19.196 1.829 1.047 1.00 63.91 184 ASP A C 1
ATOM 1438 O O . ASP A 1 184 ? 18.383 1.710 1.948 1.00 63.91 184 ASP A O 1
ATOM 1442 N N . VAL A 1 185 ? 20.345 2.480 1.265 1.00 66.19 185 VAL A N 1
ATOM 1443 C CA . VAL A 1 185 ? 20.742 2.807 2.659 1.00 66.19 185 VAL A CA 1
ATOM 1444 C C . VAL A 1 185 ? 19.798 3.829 3.301 1.00 66.19 185 VAL A C 1
ATOM 1446 O O . VAL A 1 185 ? 19.329 3.640 4.420 1.00 66.19 185 VAL A O 1
ATOM 1449 N N . ASN A 1 186 ? 19.442 4.890 2.573 1.00 82.06 186 ASN A N 1
ATOM 1450 C CA . ASN A 1 186 ? 18.500 5.888 3.085 1.00 82.06 186 ASN A CA 1
ATOM 1451 C C . ASN A 1 186 ? 17.083 5.322 3.211 1.00 82.06 186 ASN A C 1
ATOM 1453 O O . ASN A 1 186 ? 16.347 5.718 4.111 1.00 82.06 186 ASN A O 1
ATOM 1457 N N . TYR A 1 187 ? 16.701 4.401 2.321 1.00 87.12 187 TYR A N 1
ATOM 1458 C CA . TYR A 1 187 ? 15.411 3.727 2.395 1.00 87.12 187 TYR A CA 1
ATOM 1459 C C . TYR A 1 187 ? 15.352 2.779 3.597 1.00 87.12 187 TYR A C 1
ATOM 1461 O O . TYR A 1 187 ? 14.424 2.875 4.388 1.00 87.12 187 TYR A O 1
ATOM 1469 N N . GLN A 1 188 ? 16.372 1.946 3.793 1.00 88.94 188 GLN A N 1
ATOM 1470 C CA . GLN A 1 188 ? 16.499 1.020 4.913 1.00 88.94 188 GLN A CA 1
ATOM 1471 C C . GLN A 1 188 ? 16.517 1.759 6.253 1.00 88.94 188 GLN A C 1
ATOM 1473 O O . GLN A 1 188 ? 15.765 1.395 7.149 1.00 88.94 188 GLN A O 1
ATOM 1478 N N . LEU A 1 189 ? 17.292 2.843 6.387 1.00 89.44 189 LEU A N 1
ATOM 1479 C CA . LEU A 1 189 ? 17.306 3.665 7.604 1.00 89.44 189 LEU A CA 1
ATOM 1480 C C . LEU A 1 189 ? 15.946 4.326 7.872 1.00 89.44 189 LEU A C 1
ATOM 1482 O O . LEU A 1 189 ? 15.473 4.347 9.011 1.00 89.44 189 LEU A O 1
ATOM 1486 N N . LEU A 1 190 ? 15.296 4.851 6.828 1.00 89.12 190 LEU A N 1
ATOM 1487 C CA . LEU A 1 190 ? 13.973 5.463 6.942 1.00 89.12 190 LEU A CA 1
ATOM 1488 C C . LEU A 1 190 ? 12.916 4.430 7.337 1.00 89.12 190 LEU A C 1
ATOM 1490 O O . LEU A 1 190 ? 12.124 4.691 8.243 1.00 89.12 190 LEU A O 1
ATOM 1494 N N . MET A 1 191 ? 12.916 3.265 6.689 1.00 92.38 191 MET A N 1
ATOM 1495 C CA . MET A 1 191 ? 12.012 2.167 7.013 1.00 92.38 191 MET A CA 1
ATOM 1496 C C . MET A 1 191 ? 12.307 1.600 8.401 1.00 92.38 191 MET A C 1
ATOM 1498 O O . MET A 1 191 ? 11.360 1.340 9.127 1.00 92.38 191 MET A O 1
ATOM 1502 N N . GLY A 1 192 ? 13.573 1.521 8.820 1.00 93.44 192 GLY A N 1
ATOM 1503 C CA . GLY A 1 192 ? 13.993 1.165 10.181 1.00 93.44 192 GLY A CA 1
ATOM 1504 C C . GLY A 1 192 ? 13.392 2.076 11.232 1.00 93.44 192 GLY A C 1
ATOM 1505 O O . GLY A 1 192 ? 12.698 1.620 12.140 1.00 93.44 192 GLY A O 1
ATOM 1506 N N . SER A 1 193 ? 13.580 3.384 11.062 1.00 93.00 193 SER A N 1
ATOM 1507 C CA . SER A 1 193 ? 12.998 4.375 11.965 1.00 93.00 193 SER A CA 1
ATOM 1508 C C . SER A 1 193 ? 11.468 4.306 11.986 1.00 93.00 193 SER A C 1
ATOM 1510 O O . SER A 1 193 ? 10.859 4.372 13.052 1.00 93.00 193 SER A O 1
ATOM 1512 N N . LEU A 1 194 ? 10.833 4.153 10.822 1.00 93.06 194 LEU A N 1
ATOM 1513 C CA . LEU A 1 194 ? 9.381 4.056 10.710 1.00 93.06 194 LEU A CA 1
ATOM 1514 C C . LEU A 1 194 ? 8.826 2.794 11.373 1.00 93.06 194 LEU A C 1
ATOM 1516 O O . LEU A 1 194 ? 7.884 2.883 12.155 1.00 93.06 194 LEU A O 1
ATOM 1520 N N . ILE A 1 195 ? 9.397 1.633 11.065 1.00 95.62 195 ILE A N 1
ATOM 1521 C CA . ILE A 1 195 ? 8.960 0.343 11.594 1.00 95.62 195 ILE A CA 1
ATOM 1522 C C . ILE A 1 195 ? 9.107 0.333 13.109 1.00 95.62 195 ILE A C 1
ATOM 1524 O O . ILE A 1 195 ? 8.152 -0.030 13.781 1.00 95.62 195 ILE A O 1
ATOM 1528 N N . HIS A 1 196 ? 10.210 0.850 13.655 1.00 95.38 196 HIS A N 1
ATOM 1529 C CA . HIS A 1 196 ? 10.371 0.997 15.101 1.00 95.38 196 HIS A CA 1
ATOM 1530 C C . HIS A 1 196 ? 9.256 1.849 15.740 1.00 95.38 196 HIS A C 1
ATOM 1532 O O . HIS A 1 196 ? 8.701 1.487 16.778 1.00 95.38 196 HIS A O 1
ATOM 1538 N N . LYS A 1 197 ? 8.870 2.965 15.104 1.00 94.31 197 LYS A N 1
ATOM 1539 C CA . LYS A 1 197 ? 7.767 3.819 15.582 1.00 94.31 197 LYS A CA 1
ATOM 1540 C C . LYS A 1 197 ? 6.413 3.113 15.516 1.00 94.31 197 LYS A C 1
ATOM 1542 O O . LYS A 1 197 ? 5.625 3.227 16.451 1.00 94.31 197 LYS A O 1
ATOM 1547 N N . LEU A 1 198 ? 6.139 2.395 14.427 1.00 95.12 198 LEU A N 1
ATOM 1548 C CA . LEU A 1 198 ? 4.907 1.618 14.264 1.00 95.12 198 LEU A CA 1
ATOM 1549 C C . LEU A 1 198 ? 4.835 0.465 15.270 1.00 95.12 198 LEU A C 1
ATOM 1551 O O . LEU A 1 198 ? 3.787 0.248 15.869 1.00 95.12 198 LEU A O 1
ATOM 1555 N N . ASP A 1 199 ? 5.947 -0.230 15.491 1.00 95.56 199 ASP A N 1
ATOM 1556 C CA . ASP A 1 199 ? 6.059 -1.348 16.426 1.00 95.56 199 ASP A CA 1
ATOM 1557 C C . ASP A 1 199 ? 5.800 -0.897 17.868 1.00 95.56 199 ASP A C 1
ATOM 1559 O O . ASP A 1 199 ? 4.943 -1.453 18.558 1.00 95.56 199 ASP A O 1
ATOM 1563 N N . SER A 1 200 ? 6.440 0.203 18.277 1.00 93.94 200 SER A N 1
ATOM 1564 C CA . SER A 1 200 ? 6.179 0.863 19.559 1.00 93.94 200 SER A CA 1
ATOM 1565 C C . SER A 1 200 ? 4.721 1.321 19.676 1.00 93.94 200 SER A C 1
ATOM 1567 O O . SER A 1 200 ? 4.082 1.128 20.710 1.00 93.94 200 SER A O 1
ATOM 1569 N N . HIS A 1 201 ? 4.146 1.884 18.610 1.00 92.06 201 HIS A N 1
ATOM 1570 C CA . HIS A 1 201 ? 2.751 2.318 18.611 1.00 92.06 201 HIS A CA 1
ATOM 1571 C C . HIS A 1 201 ? 1.772 1.156 18.810 1.00 92.06 201 HIS A C 1
ATOM 1573 O O . HIS A 1 201 ? 0.847 1.296 19.607 1.00 92.06 201 HIS A O 1
ATOM 1579 N N . VAL A 1 202 ? 1.972 0.028 18.124 1.00 94.06 202 VAL A N 1
ATOM 1580 C CA . VAL A 1 202 ? 1.117 -1.161 18.262 1.00 94.06 202 VAL A CA 1
ATOM 1581 C C . VAL A 1 202 ? 1.297 -1.805 19.635 1.00 94.06 202 VAL A C 1
ATOM 1583 O O . VAL A 1 202 ? 0.315 -2.116 20.299 1.00 94.06 202 VAL A O 1
ATOM 1586 N N . THR A 1 203 ? 2.538 -1.948 20.099 1.00 93.00 203 THR A N 1
ATOM 1587 C CA . THR A 1 203 ? 2.838 -2.583 21.391 1.00 93.00 203 THR A CA 1
ATOM 1588 C C . THR A 1 203 ? 2.274 -1.789 22.569 1.00 93.00 203 THR A C 1
ATOM 1590 O O . THR A 1 203 ? 1.737 -2.370 23.509 1.00 93.00 203 THR A O 1
ATOM 1593 N N . ASN A 1 204 ? 2.334 -0.455 22.510 1.00 91.94 204 ASN A N 1
ATOM 1594 C CA . ASN A 1 204 ? 1.856 0.412 23.590 1.00 91.94 204 ASN A CA 1
ATOM 1595 C C . ASN A 1 204 ? 0.335 0.628 23.594 1.00 91.94 204 ASN A C 1
ATOM 1597 O O . ASN A 1 204 ? -0.189 1.248 24.519 1.00 91.94 204 ASN A O 1
ATOM 1601 N N . HIS A 1 205 ? -0.387 0.158 22.574 1.00 90.19 205 HIS A N 1
ATOM 1602 C CA . HIS A 1 205 ? -1.817 0.409 22.445 1.00 90.19 205 HIS A CA 1
ATOM 1603 C C . HIS A 1 205 ? -2.553 -0.843 21.972 1.00 90.19 205 HIS A C 1
ATOM 1605 O O . HIS A 1 205 ? -2.595 -1.161 20.783 1.00 90.19 205 HIS A O 1
ATOM 1611 N N . SER A 1 206 ? -3.182 -1.528 22.928 1.00 87.50 206 SER A N 1
ATOM 1612 C CA . SER A 1 206 ? -4.000 -2.712 22.662 1.00 87.50 206 SER A CA 1
ATOM 1613 C C . SER A 1 206 ? -5.080 -2.428 21.612 1.00 87.50 206 SER A C 1
ATOM 1615 O O . SER A 1 206 ? -5.668 -1.347 21.583 1.00 87.50 206 SER A O 1
ATOM 1617 N N . GLY A 1 207 ? -5.336 -3.408 20.746 1.00 87.19 207 GLY A N 1
ATOM 1618 C CA . GLY A 1 207 ? -6.328 -3.309 19.673 1.00 87.19 207 GLY A CA 1
ATOM 1619 C C . GLY A 1 207 ? -5.830 -2.651 18.387 1.00 87.19 207 GLY A C 1
ATOM 1620 O O . GLY A 1 207 ? -6.563 -2.670 17.401 1.00 87.19 207 GLY A O 1
ATOM 1621 N N . ARG A 1 208 ? -4.604 -2.110 18.363 1.00 93.44 208 ARG A N 1
ATOM 1622 C CA . ARG A 1 208 ? -4.041 -1.479 17.164 1.00 93.44 208 ARG A CA 1
ATOM 1623 C C . ARG A 1 208 ? -3.313 -2.468 16.266 1.00 93.44 208 ARG A C 1
ATOM 1625 O O . ARG A 1 208 ? -2.778 -3.481 16.710 1.00 93.44 208 ARG A O 1
ATOM 1632 N N . LEU A 1 209 ? -3.263 -2.134 14.984 1.00 96.06 209 LEU A N 1
ATOM 1633 C CA . LEU A 1 209 ? -2.584 -2.900 13.954 1.00 96.06 209 LEU A CA 1
ATOM 1634 C C . LEU A 1 209 ? -1.799 -1.966 13.032 1.00 96.06 209 LEU A C 1
ATOM 1636 O O . LEU A 1 209 ? -2.355 -1.036 12.456 1.00 96.06 209 LEU A O 1
ATOM 1640 N N . ALA A 1 210 ? -0.519 -2.265 12.829 1.00 96.88 210 ALA A N 1
ATOM 1641 C CA . ALA A 1 210 ? 0.280 -1.680 11.764 1.00 96.88 210 ALA A CA 1
ATOM 1642 C C . ALA A 1 210 ? 0.627 -2.752 10.728 1.00 96.88 210 ALA A C 1
ATOM 1644 O O . ALA A 1 210 ? 1.143 -3.819 11.062 1.00 96.88 210 ALA A O 1
ATOM 1645 N N . ILE A 1 211 ? 0.347 -2.445 9.468 1.00 97.06 211 ILE A N 1
ATOM 1646 C CA . ILE A 1 211 ? 0.667 -3.255 8.302 1.00 97.06 211 ILE A CA 1
ATOM 1647 C C . ILE A 1 211 ? 1.610 -2.433 7.435 1.00 97.06 211 ILE A C 1
ATOM 1649 O O . ILE A 1 211 ? 1.242 -1.350 6.978 1.00 97.06 211 ILE A O 1
ATOM 1653 N N . VAL A 1 212 ? 2.804 -2.949 7.166 1.00 96.00 212 VAL A N 1
ATOM 1654 C CA . VAL A 1 212 ? 3.686 -2.394 6.142 1.00 96.00 212 VAL A CA 1
ATOM 1655 C C . VAL A 1 212 ? 3.563 -3.256 4.896 1.00 96.00 212 VAL A C 1
ATOM 1657 O O . VAL A 1 212 ? 3.817 -4.457 4.908 1.00 96.00 212 VAL A O 1
ATOM 1660 N N . ARG A 1 213 ? 3.123 -2.641 3.805 1.00 94.81 213 ARG A N 1
ATOM 1661 C CA . ARG A 1 213 ? 2.946 -3.304 2.518 1.00 94.81 213 ARG A CA 1
ATOM 1662 C C . ARG A 1 213 ? 4.214 -3.168 1.692 1.00 94.81 213 ARG A C 1
ATOM 1664 O O . ARG A 1 213 ? 4.810 -2.091 1.637 1.00 94.81 213 ARG A O 1
ATOM 1671 N N . GLU A 1 214 ? 4.567 -4.235 0.985 1.00 93.50 214 GLU A N 1
ATOM 1672 C CA . GLU A 1 214 ? 5.588 -4.176 -0.057 1.00 93.50 214 GLU A CA 1
ATOM 1673 C C . GLU A 1 214 ? 5.241 -3.140 -1.138 1.00 93.50 214 GLU A C 1
ATOM 1675 O O . GLU A 1 214 ? 4.080 -2.809 -1.416 1.00 93.50 214 GLU A O 1
ATOM 1680 N N . THR A 1 215 ? 6.279 -2.634 -1.790 1.00 92.06 215 THR A N 1
ATOM 1681 C CA . THR A 1 215 ? 6.138 -1.916 -3.057 1.00 92.06 215 THR A CA 1
ATOM 1682 C C . THR A 1 215 ? 5.691 -2.908 -4.122 1.00 92.06 215 THR A C 1
ATOM 1684 O O . THR A 1 215 ? 6.226 -4.013 -4.194 1.00 92.06 215 THR A O 1
ATOM 1687 N N . THR A 1 216 ? 4.716 -2.537 -4.949 1.00 93.88 216 THR A N 1
ATOM 1688 C CA . THR A 1 216 ? 4.303 -3.380 -6.076 1.00 93.88 216 THR A CA 1
ATOM 1689 C C . THR A 1 216 ? 5.385 -3.431 -7.141 1.00 93.88 216 THR A C 1
ATOM 1691 O O . THR A 1 216 ? 6.136 -2.468 -7.303 1.00 93.88 216 THR A O 1
ATOM 1694 N N . ALA A 1 217 ? 5.407 -4.505 -7.925 1.00 93.25 217 ALA A N 1
ATOM 1695 C CA . ALA A 1 217 ? 6.228 -4.559 -9.123 1.00 93.25 217 ALA A CA 1
ATOM 1696 C C . ALA A 1 217 ? 5.913 -3.383 -10.064 1.00 93.25 217 ALA A C 1
ATOM 1698 O O . ALA A 1 217 ? 4.758 -2.984 -10.230 1.00 93.25 217 ALA A O 1
ATOM 1699 N N . GLN A 1 218 ? 6.958 -2.823 -10.658 1.00 92.50 218 GLN A N 1
ATOM 1700 C CA . GLN A 1 218 ? 6.868 -1.854 -11.744 1.00 92.50 218 GLN A CA 1
ATOM 1701 C C . GLN A 1 218 ? 7.316 -2.554 -13.022 1.00 92.50 218 GLN A C 1
ATOM 1703 O O . GLN A 1 218 ? 8.105 -3.485 -12.947 1.00 92.50 218 GLN A O 1
ATOM 1708 N N . HIS A 1 219 ? 6.826 -2.126 -14.180 1.00 93.12 219 HIS A N 1
ATOM 1709 C CA . HIS A 1 219 ? 7.035 -2.856 -15.437 1.00 93.12 219 HIS A CA 1
ATOM 1710 C C . HIS A 1 219 ? 7.559 -1.946 -16.549 1.00 93.12 219 HIS A C 1
ATOM 1712 O O . HIS A 1 219 ? 7.108 -2.001 -17.695 1.00 93.12 219 HIS A O 1
ATOM 1718 N N . PHE A 1 220 ? 8.479 -1.043 -16.205 1.00 90.44 220 PHE A N 1
ATOM 1719 C CA . PHE A 1 220 ? 9.151 -0.212 -17.198 1.00 90.44 220 PHE A CA 1
ATOM 1720 C C . PHE A 1 220 ? 10.180 -1.022 -17.979 1.00 90.44 220 PHE A C 1
ATOM 1722 O O . PHE A 1 220 ? 10.822 -1.920 -17.450 1.00 90.44 220 PHE A O 1
ATOM 1729 N N . TYR A 1 221 ? 10.395 -0.675 -19.244 1.00 89.25 221 TYR A N 1
ATOM 1730 C CA . TYR A 1 221 ? 11.499 -1.273 -19.981 1.00 89.25 221 TYR A CA 1
ATOM 1731 C C . TYR A 1 221 ? 12.843 -0.805 -19.406 1.00 89.25 221 TYR A C 1
ATOM 1733 O O . TYR A 1 221 ? 13.146 0.391 -19.418 1.00 89.25 221 TYR A O 1
ATOM 1741 N N . THR A 1 222 ? 13.647 -1.750 -18.920 1.00 88.19 222 THR A N 1
ATOM 1742 C CA . THR A 1 222 ? 15.010 -1.544 -18.413 1.00 88.19 222 THR A CA 1
ATOM 1743 C C . THR A 1 222 ? 15.956 -2.543 -19.088 1.00 88.19 222 THR A C 1
ATOM 1745 O O . THR A 1 222 ? 15.532 -3.614 -19.521 1.00 88.19 222 THR A O 1
ATOM 1748 N N . PHE A 1 223 ? 17.249 -2.217 -19.197 1.00 88.44 223 PHE A N 1
ATOM 1749 C CA . PHE A 1 223 ? 18.231 -3.136 -19.798 1.00 88.44 223 PHE A CA 1
ATOM 1750 C C . PHE A 1 223 ? 18.465 -4.400 -18.960 1.00 88.44 223 PHE A C 1
ATOM 1752 O O . PHE A 1 223 ? 18.799 -5.443 -1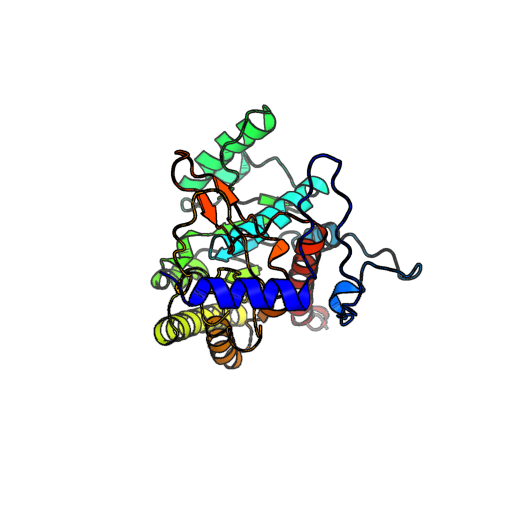9.511 1.00 88.44 223 PHE A O 1
ATOM 1759 N N . ASP A 1 224 ? 18.292 -4.300 -17.642 1.00 88.50 224 ASP A N 1
ATOM 1760 C CA . ASP A 1 224 ? 18.427 -5.405 -16.690 1.00 88.50 224 ASP A CA 1
ATOM 1761 C C . ASP A 1 224 ? 17.112 -6.166 -16.458 1.00 88.50 224 ASP A C 1
ATOM 1763 O O . ASP A 1 224 ? 17.096 -7.093 -15.659 1.00 88.50 224 ASP A O 1
ATOM 1767 N N . LEU A 1 225 ? 16.021 -5.787 -17.137 1.00 88.25 225 LEU A N 1
ATOM 1768 C CA . LEU A 1 225 ? 14.673 -6.343 -16.952 1.00 88.25 225 LEU A CA 1
ATOM 1769 C C . LEU A 1 225 ? 14.128 -6.239 -15.512 1.00 88.25 225 LEU A C 1
ATOM 1771 O O . LEU A 1 225 ? 13.235 -7.003 -15.137 1.00 88.25 225 LEU A O 1
ATOM 1775 N N . SER A 1 226 ? 14.639 -5.294 -14.713 1.00 87.94 226 SER A N 1
ATOM 1776 C CA . SER A 1 226 ? 14.165 -5.030 -13.352 1.00 87.94 226 SER A CA 1
ATOM 1777 C C . SER A 1 226 ? 12.776 -4.414 -13.284 1.00 87.94 226 SER A C 1
ATOM 1779 O O . SER A 1 226 ? 12.094 -4.555 -12.271 1.00 87.94 226 SER A O 1
ATOM 1781 N N . GLY A 1 227 ? 12.367 -3.705 -14.336 1.00 89.31 227 GLY A N 1
ATOM 1782 C CA . GLY A 1 227 ? 11.096 -2.992 -14.344 1.00 89.31 227 GLY A CA 1
ATOM 1783 C C . GLY A 1 227 ? 11.103 -1.660 -13.598 1.00 89.31 227 GLY A C 1
ATOM 1784 O O . GLY A 1 227 ? 10.093 -0.960 -13.636 1.00 89.31 227 GLY A O 1
ATOM 1785 N N . ASP A 1 228 ? 12.212 -1.289 -12.946 1.00 87.62 228 ASP A N 1
ATOM 1786 C CA . ASP A 1 228 ? 12.307 -0.090 -12.108 1.00 87.62 228 ASP A CA 1
ATOM 1787 C C . ASP A 1 228 ? 12.137 1.195 -12.923 1.00 87.62 228 ASP A C 1
ATOM 1789 O O . ASP A 1 228 ? 12.813 1.426 -13.931 1.00 87.62 228 ASP A O 1
ATOM 1793 N N . TYR A 1 229 ? 11.296 2.097 -12.425 1.00 86.56 229 TYR A N 1
ATOM 1794 C CA . TYR A 1 229 ? 11.058 3.411 -13.007 1.00 86.56 229 TYR A CA 1
ATOM 1795 C C . TYR A 1 229 ? 12.354 4.195 -13.180 1.00 86.56 229 TYR A C 1
ATOM 1797 O O . TYR A 1 229 ? 12.536 4.877 -14.185 1.00 86.56 229 TYR A O 1
ATOM 1805 N N . GLU A 1 230 ? 13.273 4.110 -12.233 1.00 83.75 230 GLU A N 1
ATOM 1806 C CA . GLU A 1 230 ? 14.473 4.944 -12.195 1.00 83.75 230 GLU A CA 1
ATOM 1807 C C . GLU A 1 230 ? 15.572 4.426 -13.119 1.00 83.75 230 GLU A C 1
ATOM 1809 O O . GLU A 1 230 ? 16.399 5.198 -13.600 1.00 83.75 230 GLU A O 1
ATOM 1814 N N . LYS A 1 231 ? 15.511 3.137 -13.467 1.00 86.12 231 LYS A N 1
ATOM 1815 C CA . LYS A 1 231 ? 16.360 2.514 -14.489 1.00 86.12 231 LYS A CA 1
ATOM 1816 C C . LYS A 1 231 ? 15.705 2.478 -15.867 1.00 86.12 231 LYS A C 1
ATOM 1818 O O . LYS A 1 231 ? 16.297 1.935 -16.804 1.00 86.12 231 LYS A O 1
ATOM 1823 N N . ARG A 1 232 ? 14.483 3.010 -16.002 1.00 87.00 232 ARG A N 1
ATOM 1824 C CA . ARG A 1 232 ? 13.737 2.943 -17.259 1.00 87.00 232 ARG A CA 1
ATOM 1825 C C . ARG A 1 232 ? 14.557 3.544 -18.388 1.00 87.00 232 ARG A C 1
ATOM 1827 O O . ARG A 1 232 ? 15.062 4.667 -18.290 1.00 87.00 232 ARG A O 1
ATOM 1834 N N . VAL A 1 233 ? 14.633 2.821 -19.495 1.00 84.50 233 VAL A N 1
ATOM 1835 C CA . VAL A 1 233 ? 15.177 3.381 -20.722 1.00 84.50 233 VAL A CA 1
ATOM 1836 C C . VAL A 1 233 ? 14.199 4.452 -21.182 1.00 84.50 233 VAL A C 1
ATOM 1838 O O . VAL A 1 233 ? 13.025 4.181 -21.446 1.00 84.50 233 VAL A O 1
ATOM 1841 N N . LYS A 1 234 ? 14.684 5.692 -21.270 1.00 77.50 234 LYS A N 1
ATOM 1842 C CA . LYS A 1 234 ? 13.981 6.762 -21.976 1.00 77.50 234 LYS A CA 1
ATOM 1843 C C . LYS A 1 234 ? 14.073 6.443 -23.459 1.00 77.50 234 LYS A C 1
ATOM 1845 O O . LYS A 1 234 ? 14.990 6.878 -24.142 1.00 77.50 234 LYS A O 1
ATOM 1850 N N . LEU A 1 235 ? 13.180 5.585 -23.923 1.00 66.06 235 LEU A N 1
ATOM 1851 C CA . LEU A 1 235 ? 13.027 5.354 -25.343 1.00 66.06 235 LEU A CA 1
ATOM 1852 C C . LEU A 1 235 ? 12.428 6.637 -25.924 1.00 66.06 235 LEU A C 1
ATOM 1854 O O . LEU A 1 235 ? 11.425 7.137 -25.404 1.00 66.06 235 LEU A O 1
ATOM 1858 N N . ASP A 1 236 ? 13.056 7.164 -26.976 1.00 56.91 236 ASP A N 1
ATOM 1859 C CA . ASP A 1 236 ? 12.471 8.173 -27.860 1.00 56.91 236 ASP A CA 1
ATOM 1860 C C . ASP A 1 236 ? 11.318 7.505 -28.612 1.00 56.91 236 ASP A C 1
ATOM 1862 O O . ASP A 1 236 ? 11.390 7.172 -29.793 1.00 56.91 236 ASP A O 1
ATOM 1866 N N . PHE A 1 237 ? 10.261 7.185 -27.874 1.00 53.69 237 PHE A N 1
ATOM 1867 C CA . PHE A 1 237 ? 9.041 6.701 -28.460 1.00 53.69 237 PHE A CA 1
ATOM 1868 C C . PHE A 1 237 ? 8.452 7.880 -29.226 1.00 53.69 237 PHE A C 1
ATOM 1870 O O . PHE A 1 237 ? 7.861 8.785 -28.628 1.00 53.69 237 PHE A O 1
ATOM 1877 N N . ASP A 1 238 ? 8.538 7.830 -30.558 1.00 53.31 238 ASP A N 1
ATOM 1878 C CA . ASP A 1 238 ? 7.434 8.304 -31.388 1.00 53.31 238 ASP A CA 1
ATOM 1879 C C . ASP A 1 238 ? 6.163 7.857 -30.664 1.00 53.31 238 ASP A C 1
ATOM 1881 O O . ASP A 1 238 ? 6.022 6.667 -30.393 1.00 53.31 238 ASP A O 1
ATOM 1885 N N . HIS A 1 239 ? 5.326 8.814 -30.256 1.00 53.50 239 HIS A N 1
ATOM 1886 C CA . HIS A 1 239 ? 4.292 8.788 -29.203 1.00 53.50 239 HIS A CA 1
ATOM 1887 C C . HIS A 1 239 ? 3.215 7.664 -29.238 1.00 53.50 239 HIS A C 1
ATOM 1889 O O . HIS A 1 239 ? 2.123 7.813 -28.676 1.00 53.50 239 HIS A O 1
ATOM 1895 N N . LYS A 1 240 ? 3.469 6.557 -29.935 1.00 54.44 240 LYS A N 1
ATOM 1896 C CA . LYS A 1 240 ? 2.572 5.477 -30.327 1.00 54.44 240 LYS A CA 1
ATOM 1897 C C . LYS A 1 240 ? 2.820 4.160 -29.583 1.00 54.44 240 LYS A C 1
ATOM 1899 O O . LYS A 1 240 ? 1.858 3.421 -29.416 1.00 54.44 240 LYS A O 1
ATOM 1904 N N . THR A 1 241 ? 4.029 3.857 -29.102 1.00 61.88 241 THR A N 1
ATOM 1905 C CA . THR A 1 241 ? 4.329 2.553 -28.469 1.00 61.88 241 THR A CA 1
ATOM 1906 C C . THR A 1 241 ? 4.631 2.684 -26.983 1.00 61.88 241 THR A C 1
ATOM 1908 O O . THR A 1 241 ? 5.760 2.526 -26.536 1.00 61.88 241 THR A O 1
ATOM 1911 N N . CYS A 1 242 ? 3.592 2.950 -26.193 1.00 72.12 242 CYS A N 1
ATOM 1912 C CA . CYS A 1 242 ? 3.691 2.762 -24.755 1.00 72.12 242 CYS A CA 1
ATOM 1913 C C . CYS A 1 242 ? 3.312 1.325 -24.378 1.00 72.12 242 CYS A C 1
ATOM 1915 O O . CYS A 1 242 ? 2.166 0.930 -24.592 1.00 72.12 242 CYS A O 1
ATOM 1917 N N . ALA A 1 243 ? 4.248 0.567 -23.802 1.00 81.75 243 ALA A N 1
ATOM 1918 C CA . ALA A 1 243 ? 3.998 -0.780 -23.302 1.00 81.75 243 ALA A CA 1
ATOM 1919 C C . ALA A 1 243 ? 4.743 -1.022 -21.987 1.00 81.75 243 ALA A C 1
ATOM 1921 O O . ALA A 1 243 ? 5.907 -0.646 -21.841 1.00 81.75 243 ALA A O 1
ATOM 1922 N N . CYS A 1 244 ? 4.056 -1.669 -21.051 1.00 89.19 244 CYS A N 1
ATOM 1923 C CA . CYS A 1 244 ? 4.676 -2.239 -19.866 1.00 89.19 244 CYS A CA 1
ATOM 1924 C C . CYS A 1 244 ? 5.218 -3.622 -20.215 1.00 89.19 244 CYS A C 1
ATOM 1926 O O . CYS A 1 244 ? 4.587 -4.352 -20.982 1.00 89.19 244 CYS A O 1
ATOM 1928 N N . VAL A 1 245 ? 6.396 -3.954 -19.701 1.00 90.56 245 VAL A N 1
ATOM 1929 C CA . VAL A 1 245 ? 7.120 -5.169 -20.080 1.00 90.56 245 VAL A CA 1
ATOM 1930 C C . VAL A 1 245 ? 7.111 -6.182 -18.953 1.00 90.56 245 VAL A C 1
ATOM 1932 O O . VAL A 1 245 ? 7.103 -5.825 -17.779 1.00 90.56 245 VAL A O 1
ATOM 1935 N N . GLU A 1 246 ? 7.113 -7.453 -19.323 1.00 91.62 246 GLU A N 1
ATOM 1936 C CA . GLU A 1 246 ? 7.309 -8.537 -18.372 1.00 91.62 246 GLU A CA 1
ATOM 1937 C C . GLU A 1 246 ? 8.672 -8.404 -17.682 1.00 91.62 246 GLU A C 1
ATOM 1939 O O . GLU A 1 246 ? 9.666 -8.024 -18.310 1.00 91.62 246 GLU A O 1
ATOM 1944 N N . LEU A 1 247 ? 8.709 -8.700 -16.383 1.00 89.56 247 LEU A N 1
ATOM 1945 C CA . LEU A 1 247 ? 9.965 -8.771 -15.646 1.00 89.56 247 LEU A CA 1
ATOM 1946 C C . LEU A 1 247 ? 10.740 -10.009 -16.075 1.00 89.56 247 LEU A C 1
ATOM 1948 O O . LEU A 1 247 ? 10.151 -11.058 -16.309 1.00 89.56 247 LEU A O 1
ATOM 1952 N N . GLY A 1 248 ? 12.067 -9.904 -16.134 1.00 79.44 248 GLY A N 1
ATOM 1953 C CA . GLY A 1 248 ? 12.912 -11.059 -16.433 1.00 79.44 248 GLY A CA 1
ATOM 1954 C C . GLY A 1 248 ? 12.813 -12.103 -15.320 1.00 79.44 248 GLY A C 1
ATOM 1955 O O . GLY A 1 248 ? 12.105 -13.098 -15.434 1.00 79.44 248 GLY A O 1
ATOM 1956 N N . ASN A 1 249 ? 13.519 -11.861 -14.212 1.00 76.38 249 ASN A N 1
ATOM 1957 C CA . ASN A 1 249 ? 13.411 -12.676 -13.006 1.00 76.38 249 ASN A CA 1
ATOM 1958 C C . ASN A 1 249 ? 12.885 -11.831 -11.842 1.00 76.38 249 ASN A C 1
ATOM 1960 O O . ASN A 1 249 ? 13.631 -11.068 -11.226 1.00 76.38 249 ASN A O 1
ATOM 1964 N N . ALA A 1 250 ? 11.600 -11.996 -11.526 1.00 62.53 250 ALA A N 1
ATOM 1965 C CA . ALA A 1 250 ? 10.911 -11.262 -10.468 1.00 62.53 250 ALA A CA 1
ATOM 1966 C C . ALA A 1 250 ? 11.632 -11.307 -9.105 1.00 62.53 250 ALA A C 1
ATOM 1968 O O . ALA A 1 250 ? 11.518 -10.375 -8.319 1.00 62.53 250 ALA A O 1
ATOM 1969 N N . THR A 1 251 ? 12.393 -12.359 -8.790 1.00 60.62 251 THR A N 1
ATOM 1970 C CA . THR A 1 251 ? 13.066 -12.466 -7.484 1.00 60.62 251 THR A CA 1
ATOM 1971 C C . THR A 1 251 ? 14.370 -11.674 -7.388 1.00 60.62 251 THR A C 1
ATOM 1973 O O . THR A 1 251 ? 14.804 -11.374 -6.281 1.00 60.62 251 THR A O 1
ATOM 1976 N N . VAL A 1 252 ? 14.986 -11.304 -8.515 1.00 60.59 252 VAL A N 1
ATOM 1977 C CA . VAL A 1 252 ? 16.338 -10.709 -8.551 1.00 60.59 252 VAL A CA 1
ATOM 1978 C C . VAL A 1 252 ? 16.307 -9.180 -8.446 1.00 60.59 252 VAL A C 1
ATOM 1980 O O . VAL A 1 252 ? 17.297 -8.554 -8.077 1.00 60.59 252 VAL A O 1
ATOM 1983 N N . HIS A 1 253 ? 15.162 -8.557 -8.719 1.00 63.31 253 HIS A N 1
ATOM 1984 C CA . HIS A 1 253 ? 15.077 -7.119 -8.983 1.00 63.31 253 HIS A CA 1
ATOM 1985 C C . HIS A 1 253 ? 14.260 -6.329 -7.951 1.00 63.31 253 HIS A C 1
ATOM 1987 O O . HIS A 1 253 ? 13.699 -5.280 -8.253 1.00 63.31 253 HIS A O 1
ATOM 1993 N N . ASN A 1 254 ? 14.206 -6.819 -6.712 1.00 78.56 254 ASN A N 1
ATOM 1994 C CA . ASN A 1 254 ? 13.322 -6.304 -5.670 1.00 78.56 254 ASN A CA 1
ATOM 1995 C C . ASN A 1 254 ? 14.071 -5.691 -4.470 1.00 78.56 254 ASN A C 1
ATOM 1997 O O . ASN A 1 254 ? 13.749 -5.974 -3.317 1.00 78.56 254 ASN A O 1
ATOM 2001 N N . THR A 1 255 ? 15.089 -4.863 -4.725 1.00 82.69 255 THR A N 1
ATOM 2002 C CA . THR A 1 255 ? 16.006 -4.386 -3.668 1.00 82.69 255 THR A CA 1
ATOM 2003 C C . THR A 1 255 ? 15.279 -3.662 -2.532 1.00 82.69 255 THR A C 1
ATOM 2005 O O . THR A 1 255 ? 15.523 -3.956 -1.367 1.00 82.69 255 THR A O 1
ATOM 2008 N N . ARG A 1 256 ? 14.283 -2.823 -2.856 1.00 86.81 256 ARG A N 1
ATOM 2009 C CA . ARG A 1 256 ? 13.474 -2.101 -1.858 1.00 86.81 256 ARG A CA 1
ATOM 2010 C C . ARG A 1 256 ? 12.745 -3.043 -0.913 1.00 86.81 256 ARG A C 1
ATOM 2012 O O . ARG A 1 256 ? 12.770 -2.831 0.293 1.00 86.81 256 ARG A O 1
ATOM 2019 N N . ASN A 1 257 ? 12.081 -4.073 -1.438 1.00 90.38 257 ASN A N 1
ATOM 2020 C CA . ASN A 1 257 ? 11.391 -4.992 -0.545 1.00 90.38 257 ASN A CA 1
ATOM 2021 C C . ASN A 1 257 ? 12.385 -5.919 0.164 1.00 90.38 257 ASN A C 1
ATOM 2023 O O . ASN A 1 257 ? 12.102 -6.291 1.291 1.00 90.38 257 ASN A O 1
ATOM 2027 N N . CYS A 1 258 ? 13.553 -6.244 -0.405 1.00 89.25 258 CYS A N 1
ATOM 2028 C CA . CYS A 1 258 ? 14.613 -6.920 0.354 1.00 89.25 258 CYS A CA 1
ATOM 2029 C C . CYS A 1 258 ? 15.027 -6.086 1.578 1.00 89.25 258 CYS A C 1
ATOM 2031 O O . CYS A 1 258 ? 14.943 -6.578 2.698 1.00 89.25 258 CYS A O 1
ATOM 2033 N N . ALA A 1 259 ? 15.339 -4.800 1.384 1.00 89.06 259 ALA A N 1
ATOM 2034 C CA . ALA A 1 259 ? 15.673 -3.879 2.472 1.00 89.06 259 ALA A CA 1
ATOM 2035 C C . ALA A 1 259 ? 14.523 -3.715 3.484 1.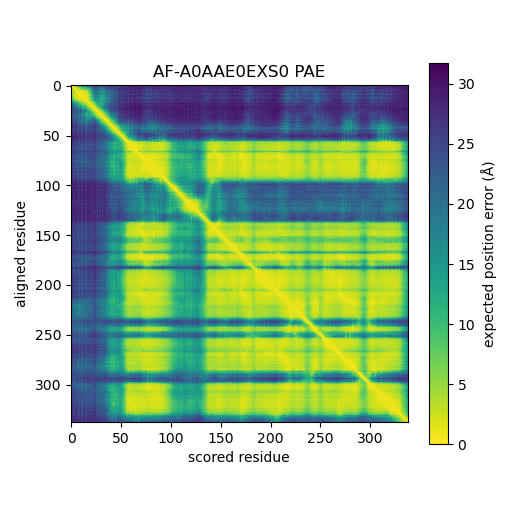00 89.06 259 ALA A C 1
ATOM 2037 O O . ALA A 1 259 ? 14.758 -3.616 4.685 1.00 89.06 259 ALA A O 1
ATOM 2038 N N . LEU A 1 260 ? 13.269 -3.707 3.017 1.00 91.19 260 LEU A N 1
ATOM 2039 C CA . LEU A 1 260 ? 12.093 -3.705 3.888 1.00 91.19 260 LEU A CA 1
ATOM 2040 C C . LEU A 1 260 ? 12.006 -4.980 4.741 1.00 91.19 260 LEU A C 1
ATOM 2042 O O . LEU A 1 260 ? 11.759 -4.881 5.940 1.00 91.19 260 LEU A O 1
ATOM 2046 N N . ASN A 1 261 ? 12.187 -6.156 4.135 1.00 91.31 261 ASN A N 1
ATOM 2047 C CA . ASN A 1 261 ? 12.129 -7.439 4.836 1.00 91.31 261 ASN A CA 1
ATOM 2048 C C . ASN A 1 261 ? 13.235 -7.527 5.903 1.00 91.31 261 ASN A C 1
ATOM 2050 O O . ASN A 1 261 ? 12.926 -7.837 7.046 1.00 91.31 261 ASN A O 1
ATOM 2054 N N . GLU A 1 262 ? 14.472 -7.122 5.585 1.00 91.12 262 GLU A N 1
ATOM 2055 C CA . GLU A 1 262 ? 15.590 -7.087 6.551 1.00 91.12 262 GLU A CA 1
ATOM 2056 C C . GLU A 1 262 ? 15.292 -6.239 7.798 1.00 91.12 262 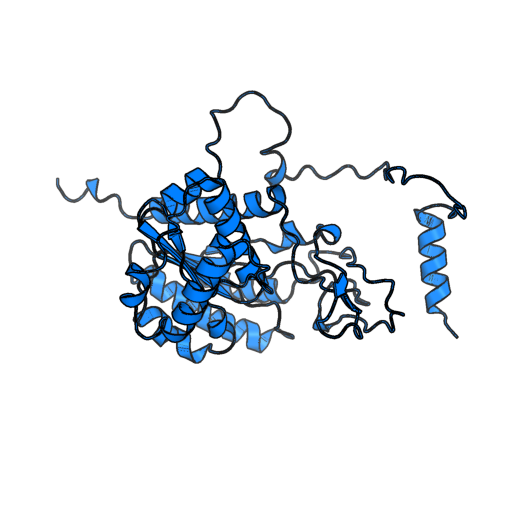GLU A C 1
ATOM 2058 O O . GLU A 1 262 ? 15.747 -6.542 8.902 1.00 91.12 262 GLU A O 1
ATOM 2063 N N . VAL A 1 263 ? 14.545 -5.146 7.628 1.00 91.06 263 VAL A N 1
ATOM 2064 C CA . VAL A 1 263 ? 14.130 -4.292 8.743 1.00 91.06 263 VAL A CA 1
ATOM 2065 C C . VAL A 1 263 ? 12.945 -4.896 9.497 1.00 91.06 263 VAL A C 1
ATOM 2067 O O . VAL A 1 263 ? 12.899 -4.820 10.724 1.00 91.06 263 VAL A O 1
ATOM 2070 N N . LEU A 1 264 ? 11.974 -5.474 8.789 1.00 91.44 264 LEU A N 1
ATOM 2071 C CA . LEU A 1 264 ? 10.799 -6.091 9.409 1.00 91.44 264 LEU A CA 1
ATOM 2072 C C . LEU A 1 264 ? 11.139 -7.342 10.215 1.00 91.44 264 LEU A C 1
ATOM 2074 O O . LEU A 1 264 ? 10.454 -7.593 11.200 1.00 91.44 264 LEU A O 1
ATOM 2078 N N . ASP A 1 265 ? 12.211 -8.058 9.873 1.00 90.69 265 ASP A N 1
ATOM 2079 C CA . ASP A 1 265 ? 12.722 -9.185 10.666 1.00 90.69 265 ASP A CA 1
ATOM 2080 C C . ASP A 1 265 ? 13.086 -8.778 12.109 1.00 90.69 265 ASP A C 1
ATOM 2082 O O . ASP A 1 265 ? 13.175 -9.625 12.998 1.00 90.69 265 ASP A O 1
ATOM 2086 N N . GLN A 1 266 ? 13.273 -7.478 12.362 1.00 90.12 266 GLN A N 1
ATOM 2087 C CA . GLN A 1 266 ? 13.567 -6.914 13.683 1.00 90.12 266 GLN A CA 1
ATOM 2088 C C . GLN A 1 266 ? 12.309 -6.416 14.419 1.00 90.12 266 GLN A C 1
ATOM 2090 O O . GLN A 1 266 ? 12.402 -6.023 15.582 1.00 90.12 266 GLN A O 1
ATOM 2095 N N . ALA A 1 267 ? 11.146 -6.392 13.761 1.00 91.69 267 ALA A N 1
ATOM 2096 C CA . ALA A 1 267 ? 9.882 -5.937 14.335 1.00 91.69 267 ALA A CA 1
ATOM 2097 C C . ALA A 1 267 ? 9.088 -7.104 14.933 1.00 91.69 267 ALA A C 1
ATOM 2099 O O . ALA A 1 267 ? 9.087 -8.212 14.401 1.00 91.69 267 ALA A O 1
ATOM 2100 N N . MET A 1 268 ? 8.363 -6.855 16.024 1.00 89.44 268 MET A N 1
ATOM 2101 C CA . MET A 1 268 ? 7.594 -7.896 16.716 1.00 89.44 268 MET A CA 1
ATOM 2102 C C . MET A 1 268 ? 6.097 -7.840 16.394 1.00 89.44 268 MET A C 1
ATOM 2104 O O . MET A 1 268 ? 5.421 -8.870 16.343 1.00 89.44 268 MET A O 1
ATOM 2108 N N . ALA A 1 269 ? 5.560 -6.637 16.203 1.00 92.81 269 ALA A N 1
ATOM 2109 C CA . ALA A 1 269 ? 4.128 -6.380 16.132 1.00 92.81 269 ALA A CA 1
ATOM 2110 C C . ALA A 1 269 ? 3.654 -5.909 14.747 1.00 92.81 269 ALA A C 1
ATOM 2112 O O . ALA A 1 269 ? 2.477 -6.078 14.411 1.00 92.81 269 ALA A O 1
ATOM 2113 N N . VAL A 1 270 ? 4.548 -5.343 13.931 1.00 95.81 270 VAL A N 1
ATOM 2114 C CA . VAL A 1 270 ? 4.229 -4.855 12.580 1.00 95.81 270 VAL A CA 1
ATOM 2115 C C . VAL A 1 270 ? 4.078 -6.026 11.607 1.00 95.81 270 VAL A C 1
ATOM 2117 O O . VAL A 1 270 ? 4.972 -6.854 11.472 1.00 95.81 270 VAL A O 1
ATOM 2120 N N . GLN A 1 271 ? 2.952 -6.093 10.892 1.00 94.94 271 GLN A N 1
ATOM 2121 C CA . GLN A 1 271 ? 2.715 -7.141 9.895 1.00 94.94 271 GLN A CA 1
ATOM 2122 C C . GLN A 1 271 ? 3.247 -6.732 8.517 1.00 94.94 271 GLN A C 1
ATOM 2124 O O . GLN A 1 271 ? 2.987 -5.621 8.052 1.00 94.94 271 GLN A O 1
ATOM 2129 N N . LEU A 1 272 ? 3.917 -7.654 7.825 1.00 93.56 272 LEU A N 1
ATOM 2130 C CA . LEU A 1 272 ? 4.216 -7.513 6.401 1.00 93.56 272 LEU A CA 1
ATOM 2131 C C . LEU A 1 272 ? 2.989 -7.878 5.563 1.00 93.56 272 LEU A C 1
ATOM 2133 O O . LEU A 1 272 ? 2.366 -8.919 5.775 1.00 93.56 272 LEU A O 1
ATOM 2137 N N . TRP A 1 273 ? 2.713 -7.085 4.533 1.00 93.44 273 TRP A N 1
ATOM 2138 C CA . TRP A 1 273 ? 1.807 -7.477 3.460 1.00 93.44 273 TRP A CA 1
ATOM 2139 C C . TRP A 1 273 ? 2.577 -7.707 2.147 1.00 93.44 273 TRP A C 1
ATOM 2141 O O . TRP A 1 273 ? 2.907 -6.736 1.451 1.00 93.44 273 TRP A O 1
ATOM 2151 N N . PRO A 1 274 ? 2.854 -8.982 1.790 1.00 91.25 274 PRO A N 1
ATOM 2152 C CA . PRO A 1 274 ? 3.706 -9.332 0.658 1.00 91.25 274 PRO A CA 1
ATOM 2153 C C . PRO A 1 274 ? 2.940 -9.285 -0.672 1.00 91.25 274 PRO A C 1
ATOM 2155 O O . PRO A 1 274 ? 2.313 -10.261 -1.087 1.00 91.25 274 PRO A O 1
ATOM 2158 N N . VAL A 1 275 ? 2.953 -8.134 -1.346 1.00 90.94 275 VAL A N 1
ATOM 2159 C CA . VAL A 1 275 ? 2.219 -7.911 -2.610 1.00 90.94 275 VAL A CA 1
ATOM 2160 C C . VAL A 1 275 ? 3.104 -7.957 -3.856 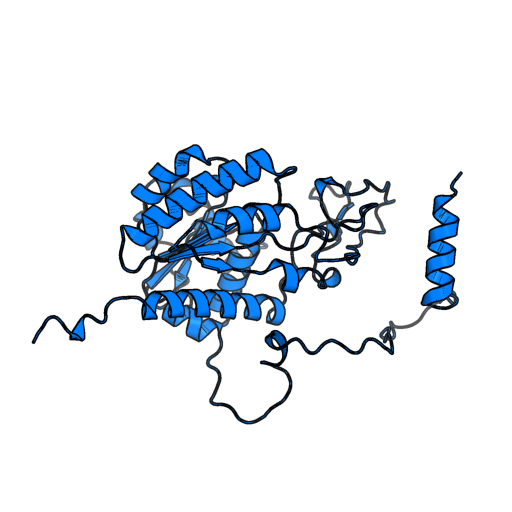1.00 90.94 275 VAL A C 1
ATOM 2162 O O . VAL A 1 275 ? 2.583 -7.977 -4.975 1.00 90.94 275 VAL A O 1
ATOM 2165 N N . TYR A 1 276 ? 4.430 -7.978 -3.716 1.00 91.81 276 TYR A N 1
ATOM 2166 C CA . TYR A 1 276 ? 5.330 -7.876 -4.863 1.00 91.81 276 TYR A CA 1
ATOM 2167 C C . TYR A 1 276 ? 5.202 -9.085 -5.792 1.00 91.81 276 TYR A C 1
ATOM 2169 O O . TYR A 1 276 ? 4.948 -8.925 -6.983 1.00 91.81 276 TYR A O 1
ATOM 2177 N N . ARG A 1 277 ? 5.285 -10.310 -5.256 1.00 89.06 277 ARG A N 1
ATOM 2178 C CA . ARG A 1 277 ? 5.203 -11.537 -6.077 1.00 89.06 277 ARG A CA 1
ATOM 2179 C C . ARG A 1 277 ? 3.890 -11.637 -6.852 1.00 89.06 277 ARG A C 1
ATOM 2181 O O . ARG A 1 277 ? 3.898 -11.959 -8.034 1.00 89.06 277 ARG A O 1
ATOM 2188 N N . MET A 1 278 ? 2.783 -11.269 -6.210 1.00 88.69 278 MET A N 1
ATOM 2189 C CA . MET A 1 278 ? 1.456 -11.232 -6.832 1.00 88.69 278 MET A CA 1
ATOM 2190 C C . MET A 1 278 ? 1.389 -10.251 -8.013 1.00 88.69 278 MET A C 1
ATOM 2192 O O . MET A 1 278 ? 0.623 -10.463 -8.955 1.00 88.69 278 MET A O 1
ATOM 2196 N N . THR A 1 279 ? 2.172 -9.172 -7.966 1.00 92.75 279 THR A N 1
ATOM 2197 C CA . THR A 1 279 ? 2.177 -8.121 -8.989 1.00 92.75 279 THR A CA 1
ATOM 2198 C C . THR A 1 279 ? 3.236 -8.326 -10.072 1.00 92.75 279 THR A C 1
ATOM 2200 O O . THR A 1 279 ? 3.045 -7.849 -11.184 1.00 92.75 279 THR A O 1
ATOM 2203 N N . ALA A 1 280 ? 4.299 -9.085 -9.805 1.00 92.56 280 ALA A N 1
ATOM 2204 C CA . ALA A 1 280 ? 5.458 -9.234 -10.691 1.00 92.56 280 ALA A CA 1
ATOM 2205 C C . ALA A 1 280 ? 5.168 -9.832 -12.078 1.00 92.56 280 ALA A C 1
ATOM 2207 O O . ALA A 1 280 ? 5.842 -9.500 -13.044 1.00 92.56 280 ALA A O 1
ATOM 2208 N N . ASN A 1 281 ? 4.147 -10.683 -12.197 1.00 90.81 281 ASN A N 1
ATOM 2209 C CA . ASN A 1 281 ? 3.758 -11.298 -13.474 1.00 90.81 281 ASN A CA 1
ATOM 2210 C C . ASN A 1 281 ? 2.520 -10.621 -14.090 1.00 90.81 281 ASN A C 1
ATOM 2212 O O . ASN A 1 281 ? 1.787 -11.229 -14.870 1.00 90.81 281 ASN A O 1
ATOM 2216 N N . ARG A 1 282 ? 2.213 -9.383 -13.679 1.00 92.12 282 ARG A N 1
ATOM 2217 C CA . ARG A 1 282 ? 0.963 -8.674 -14.013 1.00 92.12 282 ARG A CA 1
ATOM 2218 C C . ARG A 1 282 ? 1.198 -7.389 -14.807 1.00 92.12 282 ARG A C 1
ATOM 2220 O O . ARG A 1 282 ? 0.395 -6.464 -14.733 1.00 92.12 282 ARG A O 1
ATOM 2227 N N . TYR A 1 283 ? 2.259 -7.344 -15.610 1.00 91.38 283 TYR A N 1
ATOM 2228 C CA . TYR A 1 283 ? 2.626 -6.184 -16.433 1.00 91.38 283 TYR A CA 1
ATOM 2229 C C . TYR A 1 283 ? 1.480 -5.647 -17.309 1.00 91.38 283 TYR A C 1
ATOM 2231 O O . TYR A 1 283 ? 1.392 -4.446 -17.560 1.00 91.38 283 TYR A O 1
ATOM 2239 N N . ASN A 1 284 ? 0.572 -6.520 -17.750 1.00 90.06 284 ASN A N 1
ATOM 2240 C CA . ASN A 1 284 ? -0.572 -6.180 -18.593 1.00 90.06 284 ASN A CA 1
ATOM 2241 C C . ASN A 1 284 ? -1.752 -5.540 -17.839 1.00 90.06 284 ASN A C 1
ATOM 2243 O O . ASN A 1 284 ? -2.735 -5.164 -18.473 1.00 90.06 284 ASN A O 1
ATOM 2247 N N . LEU A 1 285 ? -1.687 -5.435 -16.507 1.00 92.25 285 LEU A N 1
ATOM 2248 C CA . LEU A 1 285 ? -2.739 -4.825 -15.686 1.00 92.25 285 LEU A CA 1
ATOM 2249 C C . LEU A 1 285 ? -2.470 -3.346 -15.376 1.00 92.25 285 LEU A C 1
ATOM 2251 O O . LEU A 1 285 ? -3.255 -2.712 -14.671 1.00 92.25 285 LEU A O 1
ATOM 2255 N N . HIS A 1 286 ? -1.373 -2.785 -15.881 1.00 90.75 286 HIS A N 1
ATOM 2256 C CA . HIS A 1 286 ? -1.071 -1.366 -15.739 1.00 90.75 286 HIS A CA 1
ATOM 2257 C C . HIS A 1 286 ? -1.951 -0.481 -16.622 1.00 90.75 286 HIS A C 1
ATOM 2259 O O . HIS A 1 286 ? -2.464 -0.908 -17.656 1.00 90.75 286 HIS A O 1
ATOM 2265 N N . CYS A 1 287 ? -2.067 0.792 -16.235 1.00 80.88 287 CYS A N 1
ATOM 2266 C CA . CYS A 1 287 ? -2.731 1.818 -17.043 1.00 80.88 287 CYS A CA 1
ATOM 2267 C C . CYS A 1 287 ? -2.063 1.996 -18.416 1.00 80.88 287 CYS A C 1
ATOM 2269 O O . CYS A 1 287 ? -2.724 2.360 -19.390 1.00 80.88 287 CYS A O 1
ATOM 2271 N N . GLY A 1 288 ? -0.753 1.742 -18.507 1.00 79.50 288 GLY A N 1
ATOM 2272 C CA . GLY A 1 288 ? -0.009 1.835 -19.753 1.00 79.50 288 GLY A CA 1
ATOM 2273 C C . GLY A 1 288 ? 0.049 3.279 -20.235 1.00 79.50 288 GLY A C 1
ATOM 2274 O O . GLY A 1 288 ? 0.745 4.108 -19.658 1.00 79.50 288 GLY A O 1
ATOM 2275 N N . ARG A 1 289 ? -0.658 3.613 -21.315 1.00 73.00 289 ARG A N 1
ATOM 2276 C CA . ARG A 1 289 ? -0.551 4.929 -21.955 1.00 73.00 289 ARG A CA 1
ATOM 2277 C C . ARG A 1 289 ? -1.126 6.041 -21.070 1.00 73.00 289 ARG A C 1
ATOM 2279 O O . ARG A 1 289 ? -2.337 6.141 -20.897 1.00 73.00 289 ARG A O 1
ATOM 2286 N N . LYS A 1 290 ? -0.273 6.959 -20.606 1.00 68.19 290 LYS A N 1
ATOM 2287 C CA . LYS A 1 290 ? -0.701 8.200 -19.952 1.00 68.19 290 LYS A CA 1
ATOM 2288 C C . LYS A 1 290 ? -0.853 9.306 -20.990 1.00 68.19 290 LYS A C 1
ATOM 2290 O O . LYS A 1 290 ? 0.115 9.702 -21.639 1.00 68.19 290 LYS A O 1
ATOM 2295 N N . VAL A 1 291 ? -2.068 9.831 -21.130 1.00 55.56 291 VAL A N 1
ATOM 2296 C CA . VAL A 1 291 ? -2.321 11.056 -21.897 1.00 55.56 291 VAL A CA 1
ATOM 2297 C C . VAL A 1 291 ? -2.134 12.232 -20.940 1.00 55.56 291 VAL A C 1
ATOM 2299 O O . VAL A 1 291 ? -2.924 12.426 -20.019 1.00 55.56 291 VAL A O 1
ATOM 2302 N N . GLY A 1 292 ? -1.035 12.978 -21.082 1.00 56.22 292 GLY A N 1
ATOM 2303 C CA . GLY A 1 292 ? -0.818 14.185 -20.282 1.00 56.22 292 GLY A CA 1
ATOM 2304 C C . GLY A 1 292 ? -1.885 15.253 -20.561 1.00 56.22 292 GLY A C 1
ATOM 2305 O O . GLY A 1 292 ? -2.386 15.343 -21.681 1.00 56.22 292 GLY A O 1
ATOM 2306 N N . LYS A 1 293 ? -2.177 16.114 -19.569 1.00 53.97 293 LYS A N 1
ATOM 2307 C CA . LYS A 1 293 ? -3.157 17.223 -19.664 1.00 53.97 293 LYS A CA 1
ATOM 2308 C C . LYS A 1 293 ? -2.920 18.191 -20.836 1.00 53.97 293 LYS A C 1
ATOM 2310 O O . LYS A 1 293 ? -3.810 18.951 -21.185 1.00 53.97 293 LYS A O 1
ATOM 2315 N N . GLN A 1 294 ? -1.727 18.180 -21.431 1.00 48.34 294 GLN A N 1
ATOM 2316 C CA . GLN A 1 294 ? -1.339 19.062 -22.534 1.00 48.34 294 GLN A CA 1
ATOM 2317 C C . GLN A 1 294 ? -0.897 18.297 -23.790 1.00 48.34 294 GLN A C 1
ATOM 2319 O O . GLN A 1 294 ? -0.018 18.783 -24.491 1.00 48.34 294 GLN A O 1
ATOM 2324 N N . SER A 1 295 ? -1.436 17.093 -24.039 1.00 50.41 295 SER A N 1
ATOM 2325 C CA . SER A 1 295 ? -1.374 16.347 -25.320 1.00 50.41 295 SER A CA 1
ATOM 2326 C C . SER A 1 295 ? 0.001 16.118 -25.994 1.00 50.41 295 SER A C 1
ATOM 2328 O O . SER A 1 295 ? 0.052 15.471 -27.036 1.00 50.41 295 SER A O 1
ATOM 2330 N N . LYS A 1 296 ? 1.123 16.563 -25.409 1.00 48.75 296 LYS A N 1
ATOM 2331 C CA . LYS A 1 296 ? 2.452 16.597 -26.052 1.00 48.75 296 LYS A CA 1
ATOM 2332 C C . LYS A 1 296 ? 3.460 15.578 -25.519 1.00 48.75 296 LYS A C 1
ATOM 2334 O O . LYS A 1 296 ? 4.453 15.314 -26.183 1.00 48.75 296 LYS A O 1
ATOM 2339 N N . GLN A 1 297 ? 3.216 14.966 -24.362 1.00 51.31 297 GLN A N 1
ATOM 2340 C CA . GLN A 1 297 ? 4.027 13.845 -23.876 1.00 51.31 297 GLN A CA 1
ATOM 2341 C C . GLN A 1 297 ? 3.130 12.657 -23.549 1.00 51.31 297 GLN A C 1
ATOM 2343 O O . GLN A 1 297 ? 2.401 12.648 -22.557 1.00 51.31 297 GLN A O 1
ATOM 2348 N N . VAL A 1 298 ? 3.194 11.652 -24.421 1.00 58.12 298 VAL A N 1
ATOM 2349 C CA . VAL A 1 298 ? 2.692 10.308 -24.148 1.00 58.12 298 VAL A CA 1
ATOM 2350 C C . VAL A 1 298 ? 3.781 9.589 -23.361 1.00 58.12 298 VAL A C 1
ATOM 2352 O O . VAL A 1 298 ? 4.800 9.203 -23.923 1.00 58.12 298 VAL A O 1
ATOM 2355 N N . GLY A 1 299 ? 3.593 9.476 -22.049 1.00 71.81 299 GLY A N 1
ATOM 2356 C CA . GLY A 1 299 ? 4.444 8.661 -21.185 1.00 71.81 299 GLY A CA 1
ATOM 2357 C C . GLY A 1 299 ? 3.775 7.329 -20.867 1.00 71.81 299 GLY A C 1
ATOM 2358 O O . GLY A 1 299 ? 2.554 7.204 -20.980 1.00 71.81 299 GLY A O 1
ATOM 2359 N N . CYS A 1 300 ? 4.564 6.349 -20.434 1.00 81.31 300 CYS A N 1
ATOM 2360 C CA . CYS A 1 300 ? 4.022 5.136 -19.837 1.00 81.31 300 CYS A CA 1
ATOM 2361 C C . CYS A 1 300 ? 3.845 5.275 -18.339 1.00 81.31 300 CYS A C 1
ATOM 2363 O O . CYS A 1 300 ? 4.740 5.734 -17.634 1.00 81.31 300 CYS A O 1
ATOM 2365 N N . ASP A 1 301 ? 2.693 4.827 -17.872 1.00 87.31 301 ASP A N 1
ATOM 2366 C CA . ASP A 1 301 ? 2.411 4.545 -16.486 1.00 87.31 301 ASP A CA 1
ATOM 2367 C C . ASP A 1 301 ? 2.420 3.029 -16.276 1.00 87.31 301 ASP A C 1
ATOM 2369 O O . ASP A 1 301 ? 1.402 2.350 -16.413 1.00 87.31 301 ASP A O 1
ATOM 2373 N N . CYS A 1 302 ? 3.614 2.516 -15.980 1.00 91.50 302 CYS A N 1
ATOM 2374 C CA . CYS A 1 302 ? 3.860 1.122 -15.604 1.00 91.50 302 CYS A CA 1
ATOM 2375 C C . CYS A 1 302 ? 4.125 0.983 -14.100 1.00 91.50 302 CYS A C 1
ATOM 2377 O O . CYS A 1 302 ? 4.810 0.063 -13.659 1.00 91.50 302 CYS A O 1
ATOM 2379 N N . SER A 1 303 ? 3.608 1.942 -13.327 1.00 91.75 303 SER A N 1
ATOM 2380 C CA . SER A 1 303 ? 3.625 1.955 -11.864 1.00 91.75 303 SER A CA 1
ATOM 2381 C C . SER A 1 303 ? 2.224 1.761 -11.299 1.00 91.75 303 SER A C 1
ATOM 2383 O O . SER A 1 303 ? 2.055 1.085 -10.288 1.00 91.75 303 SER A O 1
ATOM 2385 N N . HIS A 1 304 ? 1.222 2.365 -11.942 1.00 92.44 304 HIS A N 1
ATOM 2386 C CA . HIS A 1 304 ? -0.160 2.362 -11.485 1.00 92.44 304 HIS A CA 1
ATOM 2387 C C . HIS A 1 304 ? -0.984 1.276 -12.165 1.00 92.44 304 HIS A C 1
ATOM 2389 O O . HIS A 1 304 ? -0.807 0.964 -13.343 1.00 92.44 304 HIS A O 1
ATOM 2395 N N . TRP A 1 305 ? -1.911 0.718 -11.403 1.00 91.69 305 TRP A N 1
ATOM 2396 C CA . TRP A 1 305 ? -2.724 -0.430 -11.779 1.00 91.69 305 TRP A CA 1
ATOM 2397 C C . TRP A 1 305 ? -4.098 0.013 -12.275 1.00 91.69 305 TRP A C 1
ATOM 2399 O O . TRP A 1 305 ? -4.710 0.909 -11.692 1.00 91.69 305 TRP A O 1
ATOM 2409 N N . CYS A 1 306 ? -4.615 -0.624 -13.321 1.00 89.00 306 CYS A N 1
ATOM 2410 C CA . CYS A 1 306 ? -6.014 -0.475 -13.699 1.00 89.00 306 CYS A CA 1
ATOM 2411 C C . CYS A 1 306 ? -6.926 -1.011 -12.587 1.00 89.00 306 CYS A C 1
ATOM 2413 O O . CYS A 1 306 ? -6.586 -1.952 -11.862 1.00 89.00 306 CYS A O 1
ATOM 2415 N N . TYR A 1 307 ? -8.127 -0.446 -12.464 1.00 85.12 307 TYR A N 1
ATOM 2416 C CA . TYR A 1 307 ? -9.132 -1.041 -11.593 1.00 85.12 307 TYR A CA 1
ATOM 2417 C C . TYR A 1 307 ? -9.706 -2.306 -12.238 1.00 85.12 307 TYR A C 1
ATOM 2419 O O . TYR A 1 307 ? -10.421 -2.235 -13.235 1.00 85.12 307 TYR A O 1
ATOM 2427 N N . ILE A 1 308 ? -9.385 -3.463 -11.657 1.00 86.88 308 ILE A N 1
ATOM 2428 C CA . ILE A 1 308 ? -9.903 -4.774 -12.054 1.00 86.88 308 ILE A CA 1
ATOM 2429 C C . ILE A 1 308 ? -10.390 -5.453 -10.771 1.00 86.88 308 ILE A C 1
ATOM 2431 O O . ILE A 1 308 ? -9.541 -5.792 -9.948 1.00 86.88 308 ILE A O 1
ATOM 2435 N N . PRO A 1 309 ? -11.709 -5.643 -10.567 1.00 83.81 309 PRO A N 1
ATOM 2436 C CA . PRO A 1 309 ? -12.257 -6.122 -9.294 1.00 83.81 309 PRO A CA 1
ATOM 2437 C C . PRO A 1 309 ? -11.526 -7.350 -8.747 1.00 83.81 309 PRO A C 1
ATOM 2439 O O . PRO A 1 309 ? -10.914 -7.273 -7.692 1.00 83.81 309 PRO A O 1
ATOM 2442 N N . THR A 1 310 ? -11.398 -8.404 -9.556 1.00 85.94 310 THR A N 1
ATOM 2443 C CA . THR A 1 310 ? -10.742 -9.656 -9.147 1.00 85.94 310 THR A CA 1
ATOM 2444 C C . THR A 1 310 ? -9.265 -9.503 -8.785 1.00 85.94 310 THR A C 1
ATOM 2446 O O . THR A 1 310 ? -8.724 -10.330 -8.061 1.00 85.94 310 THR A O 1
ATOM 2449 N N . PHE A 1 311 ? -8.575 -8.490 -9.321 1.00 88.69 311 PHE A N 1
ATOM 2450 C CA . PHE A 1 311 ? -7.201 -8.193 -8.919 1.00 88.69 311 PHE A CA 1
ATOM 2451 C C . PHE A 1 311 ? -7.181 -7.557 -7.531 1.00 88.69 311 PHE A C 1
ATOM 2453 O O . PHE A 1 311 ? -6.368 -7.962 -6.712 1.00 88.69 311 PHE A O 1
ATOM 2460 N N . TRP A 1 312 ? -8.081 -6.610 -7.255 1.00 90.25 312 TRP A N 1
ATOM 2461 C CA . TRP A 1 312 ? -8.158 -5.901 -5.976 1.00 90.25 312 TRP A CA 1
ATOM 2462 C C . TRP A 1 312 ? -8.809 -6.722 -4.856 1.00 90.25 312 TRP A C 1
ATOM 2464 O O . TRP A 1 312 ? -8.428 -6.556 -3.702 1.00 90.25 312 TRP A O 1
ATOM 2474 N N . ASP A 1 313 ? -9.698 -7.664 -5.167 1.00 89.88 313 ASP A N 1
ATOM 2475 C CA . ASP A 1 313 ? -10.330 -8.538 -4.169 1.00 89.88 313 ASP A CA 1
ATOM 2476 C C . ASP A 1 313 ? -9.291 -9.354 -3.394 1.00 89.88 313 ASP A C 1
ATOM 2478 O O . ASP A 1 313 ? -9.363 -9.461 -2.170 1.00 89.88 313 ASP A O 1
ATOM 2482 N N . VAL A 1 314 ? -8.243 -9.837 -4.075 1.00 89.50 314 VAL A N 1
ATOM 2483 C CA . VAL A 1 314 ? -7.109 -10.523 -3.428 1.00 89.50 314 VAL A CA 1
ATOM 2484 C C . VAL A 1 314 ? -6.443 -9.620 -2.389 1.00 89.50 314 VAL A C 1
ATOM 2486 O O . VAL A 1 314 ? -5.991 -10.086 -1.340 1.00 89.50 314 VAL A O 1
ATOM 2489 N N . TRP A 1 315 ? -6.422 -8.311 -2.639 1.00 92.06 315 TRP A N 1
ATOM 2490 C CA . TRP A 1 315 ? -5.873 -7.364 -1.690 1.00 92.06 315 TRP A CA 1
ATOM 2491 C C . TRP A 1 315 ? -6.806 -7.181 -0.491 1.00 92.06 315 TRP A C 1
ATOM 2493 O O . TRP A 1 315 ? -6.362 -7.169 0.655 1.00 92.06 315 TRP A O 1
ATOM 2503 N N . PHE A 1 316 ? -8.111 -7.096 -0.723 1.00 93.56 316 PHE A N 1
ATOM 2504 C CA . PHE A 1 316 ? -9.085 -6.991 0.364 1.00 93.56 316 PHE A CA 1
ATOM 2505 C C . PHE A 1 316 ? -9.072 -8.234 1.257 1.00 93.56 316 PHE A C 1
ATOM 2507 O O . PHE A 1 316 ? -9.130 -8.099 2.478 1.00 93.56 316 PHE A O 1
ATOM 2514 N N . VAL A 1 317 ? -8.871 -9.427 0.682 1.00 91.06 317 VAL A N 1
ATOM 2515 C CA . VAL A 1 317 ? -8.641 -10.665 1.444 1.00 91.06 317 VAL A CA 1
ATOM 2516 C C . VAL A 1 317 ? -7.403 -10.536 2.336 1.00 91.06 317 VAL A C 1
ATOM 2518 O O . VAL A 1 317 ? -7.454 -10.914 3.508 1.00 91.06 317 VAL A O 1
ATOM 2521 N N . GLY A 1 318 ? -6.300 -9.995 1.808 1.00 90.25 318 GLY A N 1
ATOM 2522 C CA . GLY A 1 318 ? -5.072 -9.751 2.571 1.00 90.25 318 GLY A CA 1
ATOM 2523 C C . GLY A 1 318 ? -5.298 -8.822 3.765 1.00 90.25 318 GLY A C 1
ATOM 2524 O O . GLY A 1 318 ? -4.963 -9.183 4.894 1.00 90.25 318 GLY A O 1
ATOM 2525 N N . LEU A 1 319 ? -5.943 -7.674 3.536 1.00 92.94 319 LEU A N 1
ATOM 2526 C CA . LEU A 1 319 ? -6.280 -6.718 4.594 1.00 92.94 319 LEU A CA 1
ATOM 2527 C C . LEU A 1 319 ? -7.203 -7.337 5.651 1.00 92.94 319 LEU A C 1
ATOM 2529 O O . LEU A 1 319 ? -6.937 -7.230 6.847 1.00 92.94 319 LEU A O 1
ATOM 2533 N N . ARG A 1 320 ? -8.257 -8.036 5.216 1.00 93.06 320 ARG A N 1
ATOM 2534 C CA . ARG A 1 320 ? -9.188 -8.745 6.101 1.00 93.06 320 ARG A CA 1
ATOM 2535 C C . ARG A 1 320 ? -8.456 -9.731 7.008 1.00 93.06 320 ARG A C 1
ATOM 2537 O O . ARG A 1 320 ? -8.656 -9.707 8.219 1.00 93.06 320 ARG A O 1
ATOM 2544 N N . ARG A 1 321 ? -7.592 -10.576 6.439 1.00 91.06 321 ARG A N 1
ATOM 2545 C CA . ARG A 1 321 ? -6.813 -11.559 7.207 1.00 91.06 321 ARG A CA 1
ATOM 2546 C C . ARG A 1 321 ? -5.917 -10.880 8.238 1.00 91.06 321 ARG A C 1
ATOM 2548 O O . ARG A 1 321 ? -5.917 -11.305 9.386 1.00 91.06 321 ARG A O 1
ATOM 2555 N N . ALA A 1 322 ? -5.221 -9.810 7.857 1.00 90.56 322 ALA A N 1
ATOM 2556 C CA . ALA A 1 322 ? -4.349 -9.076 8.770 1.00 90.56 322 ALA A CA 1
ATOM 2557 C C . ALA A 1 322 ? -5.111 -8.508 9.981 1.00 90.56 322 ALA A C 1
ATOM 2559 O O . ALA A 1 322 ? -4.626 -8.612 11.112 1.00 90.56 322 ALA A O 1
ATOM 2560 N N . ILE A 1 323 ? -6.314 -7.966 9.750 1.00 91.88 323 ILE A N 1
ATOM 2561 C CA . ILE A 1 323 ? -7.205 -7.453 10.801 1.00 91.88 323 ILE A CA 1
ATOM 2562 C C . ILE A 1 323 ? -7.664 -8.587 11.727 1.00 91.88 323 ILE A C 1
ATOM 2564 O O . ILE A 1 323 ? -7.479 -8.500 12.939 1.00 91.88 323 ILE A O 1
ATOM 2568 N N . MET A 1 324 ? -8.182 -9.685 11.171 1.00 91.25 324 MET A N 1
ATOM 2569 C CA . MET A 1 324 ? -8.638 -10.837 11.964 1.00 91.25 324 MET A CA 1
ATOM 2570 C C . MET A 1 324 ? -7.504 -11.460 12.796 1.00 91.25 324 MET A C 1
ATOM 2572 O O . MET A 1 324 ? -7.693 -11.818 13.957 1.00 91.25 324 MET A O 1
ATOM 2576 N N . SER A 1 325 ? -6.298 -11.566 12.231 1.00 88.81 325 SER A N 1
ATOM 2577 C CA . SER A 1 325 ? -5.118 -12.070 12.945 1.00 88.81 325 SER A CA 1
ATOM 2578 C C . SER A 1 325 ? -4.649 -11.142 14.069 1.00 88.81 325 SER A C 1
ATOM 2580 O O . SER A 1 325 ? -3.976 -11.597 14.994 1.00 88.81 325 SER A O 1
ATOM 2582 N N . ALA A 1 326 ? -4.956 -9.845 14.008 1.00 87.88 326 ALA A N 1
ATOM 2583 C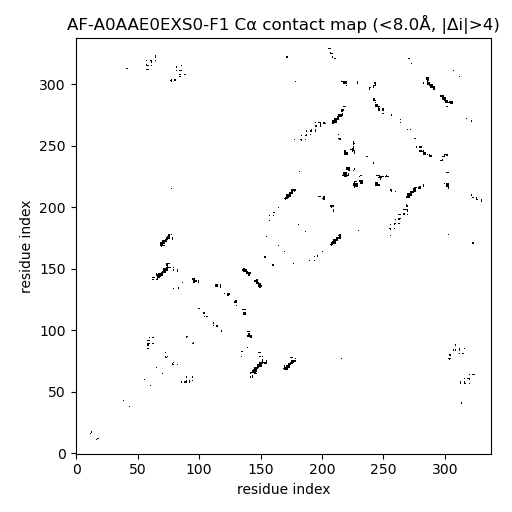 CA . ALA A 1 326 ? -4.693 -8.922 15.109 1.00 87.88 326 ALA A CA 1
ATOM 2584 C C . ALA A 1 326 ? -5.721 -9.093 16.237 1.00 87.88 326 ALA A C 1
ATOM 2586 O O . ALA A 1 326 ? -5.334 -9.179 17.399 1.00 87.88 326 ALA A O 1
ATOM 2587 N N . GLU A 1 327 ? -7.007 -9.233 15.904 1.00 88.38 327 GLU A N 1
ATOM 2588 C CA . GLU A 1 327 ? -8.076 -9.471 16.886 1.00 88.38 327 GLU A CA 1
ATOM 2589 C C . GLU A 1 327 ? -7.861 -10.755 17.687 1.00 88.38 327 GLU A C 1
ATOM 2591 O O . GLU A 1 327 ? -8.008 -10.754 18.906 1.00 88.38 327 GLU A O 1
ATOM 2596 N N . ALA A 1 328 ? -7.456 -11.835 17.015 1.00 87.19 328 ALA A N 1
ATOM 2597 C CA . ALA A 1 328 ? -7.203 -13.123 17.658 1.00 87.19 328 ALA A CA 1
ATOM 2598 C C . ALA A 1 328 ? -6.060 -13.084 18.692 1.00 87.19 328 ALA A C 1
ATOM 2600 O O . ALA A 1 328 ? -5.953 -13.991 19.514 1.00 87.19 328 ALA A O 1
ATOM 2601 N N . ARG A 1 329 ? -5.201 -12.055 18.652 1.00 83.69 329 ARG A N 1
ATOM 2602 C CA . ARG A 1 329 ? -4.101 -11.854 19.609 1.00 83.69 329 ARG A CA 1
ATOM 2603 C C . ARG A 1 329 ? -4.501 -11.035 20.833 1.00 83.69 329 ARG A C 1
ATOM 2605 O O . ARG A 1 329 ? -3.722 -10.966 21.782 1.00 83.69 329 ARG A O 1
ATOM 2612 N N . LEU A 1 330 ? -5.677 -10.407 20.834 1.00 81.75 330 LEU A N 1
ATOM 2613 C CA . LEU A 1 330 ? -6.137 -9.653 21.993 1.00 81.75 330 LEU A CA 1
ATOM 2614 C C . LEU A 1 330 ? -6.497 -10.624 23.125 1.00 81.75 330 LEU A C 1
ATOM 2616 O O . LEU A 1 330 ? -7.170 -11.626 22.869 1.00 81.75 330 LEU A O 1
ATOM 2620 N N . PRO A 1 331 ? -6.086 -10.348 24.378 1.00 74.75 331 PRO A N 1
ATOM 2621 C CA . PRO A 1 331 ? -6.495 -11.159 25.513 1.00 74.75 331 PRO A CA 1
ATOM 2622 C C . PRO A 1 331 ? -8.020 -11.223 25.545 1.00 74.75 331 PRO A C 1
ATOM 2624 O O . PRO A 1 331 ? -8.689 -10.191 25.625 1.00 74.75 331 PRO A O 1
ATOM 2627 N N . THR A 1 332 ? -8.591 -12.425 25.473 1.00 73.44 332 THR A N 1
ATOM 2628 C CA . THR A 1 332 ? -10.031 -12.588 25.653 1.00 73.44 332 THR A CA 1
ATOM 2629 C C . THR A 1 332 ? -10.368 -12.136 27.068 1.00 73.44 332 THR A C 1
ATOM 2631 O O . THR A 1 332 ? -10.068 -12.834 28.036 1.00 73.44 332 THR A O 1
ATOM 2634 N N . SER A 1 333 ? -11.011 -10.976 27.196 1.00 59.34 333 SER A N 1
ATOM 2635 C CA . SER A 1 333 ? -11.417 -10.356 28.468 1.00 59.34 333 SER A CA 1
ATOM 2636 C C . SER A 1 333 ? -12.345 -11.228 29.328 1.00 59.34 333 SER A C 1
ATOM 2638 O O . SER A 1 333 ? -12.643 -10.884 30.467 1.00 59.34 333 SER A O 1
ATOM 2640 N N . LYS A 1 334 ? -12.758 -12.398 28.824 1.00 55.56 334 LYS A N 1
ATOM 2641 C CA . LYS A 1 334 ? -13.593 -13.383 29.518 1.00 55.56 334 LYS A CA 1
ATOM 2642 C C . LYS A 1 334 ? -12.928 -14.073 30.721 1.00 55.56 334 LYS A C 1
ATOM 2644 O O . LYS A 1 334 ? -13.616 -14.813 31.409 1.00 55.56 334 LYS A O 1
ATOM 2649 N N . GLY A 1 335 ? -11.641 -13.843 30.993 1.00 52.06 335 GLY A N 1
ATOM 2650 C CA . GLY A 1 335 ? -10.930 -14.448 32.132 1.00 52.06 335 GLY A CA 1
ATOM 2651 C C . GLY A 1 335 ? -10.771 -13.572 33.383 1.00 52.06 335 GLY A C 1
ATOM 2652 O O . GLY A 1 335 ? -10.210 -14.047 34.359 1.00 52.06 335 GLY A O 1
ATOM 2653 N N . LEU A 1 336 ? -11.215 -12.309 33.368 1.00 49.84 336 LEU A N 1
ATOM 2654 C CA . LEU A 1 336 ? -10.955 -11.332 34.447 1.00 49.84 336 LEU A CA 1
ATOM 2655 C C . LEU A 1 336 ? -12.191 -10.983 35.299 1.00 49.84 336 LEU A C 1
ATOM 2657 O O . LEU A 1 336 ? -12.164 -10.023 36.062 1.00 49.84 336 LEU A O 1
ATOM 2661 N N . LEU A 1 337 ? -13.266 -11.765 35.174 1.00 53.69 337 LEU A N 1
ATOM 2662 C CA . LEU A 1 337 ? -14.493 -11.654 35.979 1.00 53.69 337 LEU A CA 1
ATOM 2663 C C . LEU A 1 337 ? -14.843 -12.970 36.705 1.00 53.69 337 LEU A C 1
ATOM 2665 O O . LEU A 1 337 ? -16.019 -13.229 36.952 1.00 53.69 337 LEU A O 1
ATOM 2669 N N . ALA A 1 338 ? -13.845 -13.808 37.006 1.00 45.50 338 ALA A N 1
ATOM 2670 C CA . ALA A 1 338 ? -14.015 -15.017 37.817 1.00 45.50 338 ALA A CA 1
ATOM 2671 C C . ALA A 1 338 ? -13.476 -14.806 39.233 1.00 45.50 338 ALA A C 1
ATOM 2673 O O . ALA A 1 338 ? -12.356 -14.254 39.344 1.00 45.50 338 ALA A O 1
#

Mean predicted aligned error: 12.82 Å

Secondary structure (DSSP, 8-state):
--SHHHHHHHHHHHHH-------S--------TT------TTTGGGSS-S-SS----HHHHHHHHHTT-EEEEEESHHHHHHHHHHHHHHHHTT-B----SSGGGTS-TTTHHHHHHHHHHHHHHHTT---S-----S-EEBTTS-EEEEE-GGGG-GGGHHHHHHH---SEEEEE--TT---HHHHHHHHHHHHHHHHHHHHTSTT-EEEEEPPPP-----TTS---GGG-------TT-------S-TTTS-HHHHHHHHHHTT-SSPEEE--HHHHHT-GGGEEEEEE-TTSS-EEEEEEEEP--HHHHHHHHHHHHHHHHHHHTTS--GGGS--